Protein AF-A0A7S3PIJ1-F1 (afdb_monomer_lite)

pLDDT: mean 77.54, std 17.09, range [43.38, 97.56]

Secondary structure (DSSP, 8-state):
------------------------HHHHHHHHHHHHHHHHHHHHHHHHHHHHHHHHHHHHHHHHHHHHHHGGGS-HHHHHHHHHHHHHHHHHHHHHHHHHHHHHHHHHHHHHHGGGSSS------------------------PPP---HHHHHHHHHHHHIIIIIHHHHHHHHHHHS-HHHHHHHHHTHHHHHHHHHHHHH-PPPPHHHHHHHHHHHHHHHHHHHHT-

Structure (mmCIF, N/CA/C/O backbone):
data_AF-A0A7S3PIJ1-F1
#
_entry.id   AF-A0A7S3PIJ1-F1
#
loop_
_atom_site.group_PDB
_atom_site.id
_atom_site.type_symbol
_atom_site.label_atom_id
_atom_site.label_alt_id
_atom_site.label_comp_id
_atom_site.label_asym_id
_atom_site.label_entity_id
_atom_site.label_seq_id
_atom_site.pdbx_PDB_ins_code
_atom_site.Cartn_x
_atom_site.Cartn_y
_atom_site.Cartn_z
_atom_site.occupancy
_atom_site.B_iso_or_equiv
_atom_site.auth_seq_id
_atom_site.auth_comp_id
_atom_site.auth_asym_id
_atom_site.auth_atom_id
_atom_site.pdbx_PDB_model_num
ATOM 1 N N . ALA A 1 1 ? -18.295 6.665 -43.247 1.00 43.38 1 ALA A N 1
ATOM 2 C CA . ALA A 1 1 ? -17.003 7.364 -43.079 1.00 43.38 1 ALA A CA 1
ATOM 3 C C . ALA A 1 1 ? -16.073 6.495 -42.226 1.00 43.38 1 ALA A C 1
ATOM 5 O O . ALA A 1 1 ? -15.760 6.828 -41.093 1.00 43.38 1 ALA A O 1
ATOM 6 N N . ASP A 1 2 ? -15.850 5.237 -42.595 1.00 45.00 2 ASP A N 1
ATOM 7 C CA . ASP A 1 2 ? -15.036 4.744 -43.724 1.00 45.00 2 ASP A CA 1
ATOM 8 C C . ASP A 1 2 ? -13.539 4.929 -43.495 1.00 45.00 2 ASP A C 1
ATOM 10 O O . ASP A 1 2 ? -12.970 5.981 -43.779 1.00 45.00 2 ASP A O 1
ATOM 14 N N . LYS A 1 3 ? -12.900 3.849 -43.040 1.00 52.06 3 LYS A N 1
ATOM 15 C CA . LYS A 1 3 ? -11.570 3.466 -43.513 1.00 52.06 3 LYS A CA 1
ATOM 16 C C . LYS A 1 3 ? -11.387 1.961 -43.334 1.00 52.06 3 LYS A C 1
ATOM 18 O O . LYS A 1 3 ? -11.034 1.468 -42.270 1.00 52.06 3 LYS A O 1
ATOM 23 N N . ILE A 1 4 ? -11.721 1.262 -44.411 1.00 46.91 4 ILE A N 1
ATOM 24 C CA . ILE A 1 4 ? -11.416 -0.139 -44.673 1.00 46.91 4 ILE A CA 1
ATOM 25 C C . ILE A 1 4 ? -9.926 -0.183 -45.039 1.00 46.91 4 ILE A C 1
ATOM 27 O O . ILE A 1 4 ? -9.537 0.367 -46.068 1.00 46.91 4 ILE A O 1
ATOM 31 N N . CYS A 1 5 ? -9.092 -0.779 -44.186 1.00 50.06 5 CYS A N 1
ATOM 32 C CA . CYS A 1 5 ? -7.731 -1.163 -44.556 1.00 50.06 5 CYS A CA 1
ATOM 33 C C . CYS A 1 5 ? -7.769 -2.613 -45.042 1.00 50.06 5 CYS A C 1
ATOM 35 O O . CYS A 1 5 ? -8.007 -3.533 -44.264 1.00 50.06 5 CYS A O 1
ATOM 37 N N . ASN A 1 6 ? -7.583 -2.769 -46.351 1.00 49.47 6 ASN A N 1
ATOM 38 C CA . ASN A 1 6 ? -7.262 -4.024 -47.014 1.00 49.47 6 ASN A CA 1
ATOM 39 C C . ASN A 1 6 ? -5.799 -4.364 -46.705 1.00 49.47 6 ASN A C 1
ATOM 41 O O . ASN A 1 6 ? -4.905 -3.724 -47.257 1.00 49.47 6 ASN A O 1
ATOM 45 N N . ASP A 1 7 ? -5.568 -5.374 -45.87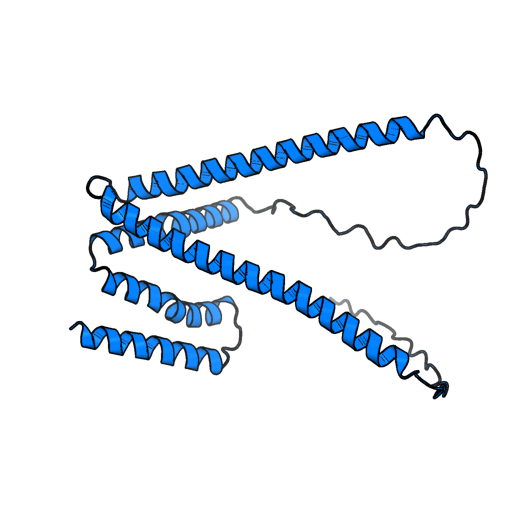1 1.00 48.91 7 ASP A N 1
ATOM 46 C CA . ASP A 1 7 ? -4.269 -6.036 -45.773 1.00 48.91 7 ASP A CA 1
ATOM 47 C C . ASP A 1 7 ? -4.286 -7.258 -46.697 1.00 48.91 7 ASP A C 1
ATOM 49 O O . ASP A 1 7 ? -4.895 -8.289 -46.405 1.00 48.91 7 ASP A O 1
ATOM 53 N N . ASN A 1 8 ? -3.633 -7.110 -47.852 1.00 46.09 8 ASN A N 1
ATOM 54 C CA . ASN A 1 8 ? -3.266 -8.220 -48.722 1.00 46.09 8 ASN A CA 1
ATOM 55 C C . ASN A 1 8 ? -2.205 -9.056 -48.001 1.00 46.09 8 ASN A C 1
ATOM 57 O O . ASN A 1 8 ? -1.043 -8.667 -47.902 1.00 46.09 8 ASN A O 1
ATOM 61 N N . VAL A 1 9 ? -2.627 -10.201 -47.471 1.00 54.34 9 VAL A N 1
ATOM 62 C CA . VAL A 1 9 ? -1.732 -11.237 -46.963 1.00 54.34 9 VAL A CA 1
ATOM 63 C C . VAL A 1 9 ? -1.272 -12.066 -48.158 1.00 54.34 9 VAL A C 1
ATOM 65 O O . VAL A 1 9 ? -1.980 -12.961 -48.620 1.00 54.34 9 VAL A O 1
ATOM 68 N N . ASP A 1 10 ? -0.079 -11.753 -48.659 1.00 47.78 10 ASP A N 1
ATOM 69 C CA . ASP A 1 10 ? 0.633 -12.584 -49.624 1.00 47.78 10 ASP A CA 1
ATOM 70 C C . ASP A 1 10 ? 1.007 -13.919 -48.963 1.00 47.78 10 ASP A C 1
ATOM 72 O O . ASP A 1 10 ? 1.962 -14.035 -48.190 1.00 47.78 10 ASP A O 1
ATOM 76 N N . LEU A 1 11 ? 0.219 -14.951 -49.268 1.00 44.84 11 LEU A N 1
ATOM 77 C CA . LEU A 1 11 ? 0.528 -16.347 -48.979 1.00 44.84 11 LEU A CA 1
ATOM 78 C C . LEU A 1 11 ? 1.712 -16.797 -49.847 1.00 44.84 11 LEU A C 1
ATOM 80 O O . LEU A 1 11 ? 1.547 -17.409 -50.903 1.00 44.84 11 LEU A O 1
ATOM 84 N N . HIS A 1 12 ? 2.932 -16.538 -49.379 1.00 47.56 12 HIS A N 1
ATOM 85 C CA . HIS A 1 12 ? 4.101 -17.264 -49.859 1.00 47.56 12 HIS A CA 1
ATOM 86 C C . HIS A 1 12 ? 4.034 -18.707 -49.340 1.00 47.56 12 HIS A C 1
ATOM 88 O O . HIS A 1 12 ? 4.345 -19.009 -48.189 1.00 47.56 12 HIS A O 1
ATOM 94 N N . SER A 1 13 ? 3.572 -19.596 -50.219 1.00 53.41 13 SER A N 1
ATOM 95 C CA . SER A 1 13 ? 3.588 -21.047 -50.056 1.00 53.41 13 SER A CA 1
ATOM 96 C C . SER A 1 13 ? 5.036 -21.547 -50.019 1.00 53.41 13 SER A C 1
ATOM 98 O O . SER A 1 13 ? 5.678 -21.770 -51.047 1.00 53.41 13 SER A O 1
ATOM 100 N N . SER A 1 14 ? 5.574 -21.678 -48.810 1.00 53.62 14 SER A N 1
ATOM 101 C CA . SER A 1 14 ? 6.854 -22.330 -48.544 1.00 53.62 14 SER A CA 1
ATOM 102 C C . SER A 1 14 ? 6.681 -23.842 -48.682 1.00 53.62 14 SER A C 1
ATOM 104 O O . SER A 1 14 ? 5.966 -24.466 -47.898 1.00 53.62 14 SER A O 1
ATOM 106 N N . LYS A 1 15 ? 7.337 -24.433 -49.687 1.00 49.62 15 LYS A N 1
ATOM 107 C CA . LYS A 1 15 ? 7.484 -25.888 -49.842 1.00 49.62 15 LYS A CA 1
ATOM 108 C C . LYS A 1 15 ? 7.980 -26.522 -48.529 1.00 49.62 15 LYS A C 1
ATOM 110 O O . LYS A 1 15 ? 8.988 -26.051 -48.002 1.00 49.62 15 LYS A O 1
ATOM 115 N N . PRO A 1 16 ? 7.360 -27.610 -48.038 1.00 44.16 16 PRO A N 1
ATOM 116 C CA . PRO A 1 16 ? 7.956 -28.424 -46.991 1.00 44.16 16 PRO A CA 1
ATOM 117 C C . PRO A 1 16 ? 9.140 -29.189 -47.590 1.00 44.16 16 PRO A C 1
ATOM 119 O O . PRO A 1 16 ? 8.977 -30.157 -48.333 1.00 44.16 16 PRO A O 1
ATOM 122 N N . THR A 1 17 ? 10.350 -28.712 -47.315 1.00 47.12 17 THR A N 1
ATOM 123 C CA . THR A 1 17 ? 11.572 -29.476 -47.554 1.00 47.12 17 THR A CA 1
ATOM 124 C C . THR A 1 17 ? 11.653 -30.542 -46.468 1.00 47.12 17 THR A C 1
ATOM 126 O O . THR A 1 17 ? 11.801 -30.221 -45.291 1.00 47.12 17 THR A O 1
ATOM 129 N N . ASN A 1 18 ? 11.524 -31.805 -46.872 1.00 51.75 18 ASN A N 1
ATOM 130 C CA . ASN A 1 18 ? 11.776 -32.976 -46.038 1.00 51.75 18 ASN A CA 1
ATOM 131 C C . ASN A 1 18 ? 13.251 -32.976 -45.596 1.00 51.75 18 ASN A C 1
ATOM 133 O O . ASN A 1 18 ? 14.110 -33.514 -46.288 1.00 51.75 18 ASN A O 1
ATOM 137 N N . GLN A 1 19 ? 13.542 -32.343 -44.462 1.00 47.34 19 GLN A N 1
ATOM 138 C CA . GLN A 1 19 ? 14.753 -32.572 -43.674 1.00 47.34 19 GLN A CA 1
ATOM 139 C C . GLN A 1 19 ? 14.346 -33.258 -42.374 1.00 47.34 19 GLN A C 1
ATOM 141 O O . GLN A 1 19 ? 14.340 -32.687 -41.288 1.00 47.34 19 GLN A O 1
ATOM 146 N N . GLU A 1 20 ? 13.962 -34.517 -42.531 1.00 54.50 20 GLU A N 1
ATOM 147 C CA . GLU A 1 20 ? 13.909 -35.500 -41.463 1.00 54.50 20 GLU A CA 1
ATOM 148 C C . GLU A 1 20 ? 15.323 -36.083 -41.332 1.00 54.50 20 GLU A C 1
ATOM 150 O O . GLU A 1 20 ? 15.634 -37.146 -41.859 1.00 54.50 20 GLU A O 1
ATOM 155 N N . GLU A 1 21 ? 16.233 -35.328 -40.711 1.00 51.12 21 GLU A N 1
ATOM 156 C CA . GLU A 1 21 ? 17.601 -35.789 -40.473 1.00 51.12 21 GLU A CA 1
ATOM 157 C C . GLU A 1 21 ? 18.048 -35.433 -39.050 1.00 51.12 21 GLU A C 1
ATOM 159 O O . GLU A 1 21 ? 18.443 -34.313 -38.743 1.00 51.12 21 GLU A O 1
ATOM 164 N N . ARG A 1 22 ? 17.937 -36.444 -38.179 1.00 52.34 22 ARG A N 1
ATOM 165 C CA . ARG A 1 22 ? 18.706 -36.644 -36.941 1.00 52.34 22 ARG A CA 1
ATOM 166 C C . ARG A 1 22 ? 18.856 -35.412 -36.045 1.00 52.34 22 ARG A C 1
ATOM 168 O O . ARG A 1 22 ? 19.951 -34.881 -35.863 1.00 52.34 22 ARG A O 1
ATOM 175 N N . LEU A 1 23 ? 17.763 -35.061 -35.368 1.00 51.34 23 LEU A N 1
ATOM 176 C CA . LEU A 1 23 ? 17.842 -34.301 -34.125 1.00 51.34 23 LEU A CA 1
ATOM 177 C C . LEU A 1 23 ? 18.558 -35.176 -33.079 1.00 51.34 23 LEU A C 1
ATOM 179 O O . LEU A 1 23 ? 17.999 -36.130 -32.547 1.00 51.34 23 LEU A O 1
ATOM 183 N N . SER A 1 24 ? 19.842 -34.893 -32.894 1.00 55.00 24 SER A N 1
ATOM 184 C CA . SER A 1 24 ? 20.759 -35.527 -31.950 1.00 55.00 24 SER A CA 1
ATOM 185 C C . SER A 1 24 ? 20.180 -35.522 -30.530 1.00 55.00 24 SER A C 1
ATOM 187 O O . SER A 1 24 ? 19.846 -34.459 -30.008 1.00 55.00 24 SER A O 1
ATOM 189 N N . ASP A 1 25 ? 20.133 -36.684 -29.867 1.00 55.31 25 ASP A N 1
ATOM 190 C CA . ASP A 1 25 ? 19.739 -36.853 -28.450 1.00 55.31 25 ASP A CA 1
ATOM 191 C C . ASP A 1 25 ? 20.504 -35.924 -27.478 1.00 55.31 25 ASP A C 1
ATOM 193 O O . ASP A 1 25 ? 20.089 -35.686 -26.340 1.00 55.31 25 ASP A O 1
ATOM 197 N N . THR A 1 26 ? 21.605 -35.329 -27.938 1.00 54.97 26 THR A N 1
ATOM 198 C CA . THR A 1 26 ? 22.397 -34.346 -27.193 1.00 54.97 26 THR A CA 1
ATOM 199 C C . THR A 1 26 ? 21.669 -32.999 -27.019 1.00 54.97 26 THR A C 1
ATOM 201 O O . THR A 1 26 ? 21.892 -32.322 -26.015 1.00 54.97 26 THR A O 1
ATOM 204 N N . ASP A 1 27 ? 20.736 -32.624 -27.903 1.00 53.56 27 ASP A N 1
ATOM 205 C CA . ASP A 1 27 ? 19.985 -31.358 -27.793 1.00 53.56 27 ASP A CA 1
ATOM 206 C C . ASP A 1 27 ? 18.815 -31.429 -26.796 1.00 53.56 27 ASP A C 1
ATOM 208 O O . ASP A 1 27 ? 18.475 -30.434 -26.148 1.00 53.56 27 ASP A O 1
ATOM 212 N N . ILE A 1 28 ? 18.245 -32.617 -26.575 1.00 56.09 28 ILE A N 1
ATOM 213 C CA . ILE A 1 28 ? 17.121 -32.819 -25.643 1.00 56.09 28 ILE A CA 1
ATOM 214 C C . ILE A 1 28 ? 17.576 -32.645 -24.179 1.00 56.09 28 ILE A C 1
ATOM 216 O O . ILE A 1 28 ? 16.835 -32.114 -23.338 1.00 56.09 28 ILE A O 1
ATOM 220 N N . SER A 1 29 ? 18.826 -33.008 -23.868 1.00 56.84 29 SER A N 1
ATOM 221 C CA . SER A 1 29 ? 19.406 -32.812 -22.531 1.00 56.84 29 SER A CA 1
ATOM 222 C C . SER A 1 29 ? 19.712 -31.335 -22.230 1.00 56.84 29 SER A C 1
ATOM 224 O O . SER A 1 29 ? 19.410 -30.857 -21.132 1.00 56.84 29 SER A O 1
ATOM 226 N N . ASN A 1 30 ? 20.185 -30.568 -23.218 1.00 52.38 30 ASN A N 1
ATOM 227 C CA . ASN A 1 30 ? 20.446 -29.131 -23.079 1.00 52.38 30 ASN A CA 1
ATOM 228 C C . ASN A 1 30 ? 19.156 -28.300 -22.933 1.00 52.38 30 ASN A C 1
ATOM 230 O O . ASN A 1 30 ? 19.109 -27.371 -22.122 1.00 52.38 30 ASN A O 1
ATOM 234 N N . ILE A 1 31 ? 18.074 -28.662 -23.633 1.00 56.66 31 ILE A N 1
ATOM 235 C CA . ILE A 1 31 ? 16.763 -27.993 -23.503 1.00 56.66 31 ILE A CA 1
ATOM 236 C C . ILE A 1 31 ? 16.163 -28.200 -22.101 1.00 56.66 31 ILE A C 1
ATOM 238 O O . ILE A 1 31 ? 15.625 -27.264 -21.494 1.00 56.66 31 ILE A O 1
ATOM 242 N N . SER A 1 32 ? 16.301 -29.406 -21.549 1.00 56.62 32 SER A N 1
ATOM 243 C CA . SER A 1 32 ? 15.835 -29.728 -20.194 1.00 56.62 32 SER A CA 1
ATOM 244 C C . SER A 1 32 ? 16.628 -28.967 -19.123 1.00 56.62 32 SER A C 1
ATOM 246 O O . SER A 1 32 ? 16.048 -28.434 -18.171 1.00 56.62 32 SER A O 1
ATOM 248 N N . PHE A 1 33 ? 17.943 -28.819 -19.311 1.00 55.84 33 PHE A N 1
ATOM 249 C CA . PHE A 1 33 ? 18.813 -28.081 -18.393 1.00 55.84 33 PHE A CA 1
ATOM 250 C C . PHE A 1 33 ? 18.526 -26.569 -18.408 1.00 55.84 33 PHE A C 1
ATOM 252 O O . PHE A 1 33 ? 18.377 -25.951 -17.352 1.00 55.84 33 PHE A O 1
ATOM 259 N N . ILE A 1 34 ? 18.335 -25.966 -19.586 1.00 57.69 34 ILE A N 1
ATOM 260 C CA . ILE A 1 34 ? 18.011 -24.533 -19.721 1.00 57.69 34 ILE A CA 1
ATOM 261 C C . ILE A 1 34 ? 16.648 -24.207 -19.088 1.00 57.69 34 ILE A C 1
ATOM 263 O O . ILE A 1 34 ? 16.482 -23.166 -18.440 1.00 57.69 34 ILE A O 1
ATOM 267 N N . THR A 1 35 ? 15.679 -25.115 -19.204 1.00 56.41 35 THR A N 1
ATOM 268 C CA . THR A 1 35 ? 14.352 -24.948 -18.594 1.00 56.41 35 THR A CA 1
ATOM 269 C C . THR A 1 35 ? 14.437 -25.041 -17.065 1.00 56.41 35 THR A C 1
ATOM 271 O O . THR A 1 35 ? 13.817 -24.240 -16.361 1.00 56.41 35 THR A O 1
ATOM 274 N N . PHE A 1 36 ? 15.277 -25.930 -16.527 1.00 55.97 36 PHE A N 1
ATOM 275 C CA . PHE A 1 36 ? 15.493 -26.069 -15.083 1.00 55.97 36 PHE A CA 1
ATOM 276 C C . PHE A 1 36 ? 16.161 -24.834 -14.439 1.00 55.97 36 PHE A C 1
ATOM 278 O O . PHE A 1 36 ? 15.742 -24.390 -13.364 1.00 55.97 36 PHE A O 1
ATOM 285 N N . TYR A 1 37 ? 17.140 -24.208 -15.106 1.00 52.69 37 TYR A N 1
ATOM 286 C CA . TYR A 1 37 ? 17.781 -22.978 -14.603 1.00 52.69 37 TYR A CA 1
ATOM 287 C C . TYR A 1 37 ? 16.841 -21.769 -14.617 1.00 52.69 37 TYR A C 1
ATOM 289 O O . TYR A 1 37 ? 16.845 -20.968 -13.673 1.00 52.69 37 TYR A O 1
ATOM 297 N N . ARG A 1 38 ? 15.968 -21.661 -15.627 1.00 52.09 38 ARG A N 1
ATOM 298 C CA . ARG A 1 38 ? 14.906 -20.644 -15.635 1.00 52.09 38 ARG A CA 1
ATOM 299 C C . ARG A 1 38 ? 13.911 -20.855 -14.494 1.00 52.09 38 ARG A C 1
ATOM 301 O O . ARG A 1 38 ? 13.568 -19.886 -13.816 1.00 52.09 38 ARG A O 1
ATOM 308 N N . TYR A 1 39 ? 13.515 -22.093 -14.199 1.00 49.56 39 TYR A N 1
ATOM 309 C CA . TYR A 1 39 ? 12.636 -22.382 -13.060 1.00 49.56 39 TYR A CA 1
ATOM 310 C C . TYR A 1 39 ? 13.285 -22.048 -11.712 1.00 49.56 39 TYR A C 1
ATOM 312 O O . TYR A 1 39 ? 12.648 -21.391 -10.890 1.00 49.56 39 TYR A O 1
ATOM 320 N N . ARG A 1 40 ? 14.561 -22.389 -11.485 1.00 53.22 40 ARG A N 1
ATOM 321 C CA . ARG A 1 40 ? 15.249 -22.048 -10.222 1.00 53.22 40 ARG A CA 1
ATOM 322 C C . ARG A 1 40 ? 15.427 -20.544 -10.003 1.00 53.22 40 ARG A C 1
ATOM 324 O O . ARG A 1 40 ? 15.253 -20.076 -8.878 1.00 53.22 40 ARG A O 1
ATOM 331 N N . CYS A 1 41 ? 15.688 -19.770 -11.057 1.00 53.97 41 CYS A N 1
ATOM 332 C CA . CYS A 1 41 ? 15.757 -18.307 -10.950 1.00 53.97 41 CYS A CA 1
ATOM 333 C C . CYS A 1 41 ? 14.378 -17.682 -10.649 1.00 53.97 41 CYS A C 1
ATOM 335 O O . CYS A 1 41 ? 14.282 -16.662 -9.966 1.00 53.97 41 CYS A O 1
ATOM 337 N N . THR A 1 42 ? 13.296 -18.325 -11.097 1.00 57.88 42 THR A N 1
ATOM 338 C CA . THR A 1 42 ? 11.921 -17.869 -10.843 1.00 57.88 42 THR A CA 1
ATOM 339 C C . THR A 1 42 ? 11.436 -18.263 -9.443 1.00 57.88 42 THR A C 1
ATOM 341 O O . THR A 1 42 ? 10.824 -17.444 -8.761 1.00 57.88 42 THR A O 1
ATOM 344 N N . ILE A 1 43 ? 11.779 -19.465 -8.960 1.00 65.31 43 ILE A N 1
ATOM 345 C CA . ILE A 1 43 ? 11.467 -19.935 -7.596 1.00 65.31 43 ILE A CA 1
ATOM 346 C C . ILE A 1 43 ? 12.092 -19.017 -6.540 1.00 65.31 43 ILE A C 1
ATOM 348 O O . ILE A 1 43 ? 11.429 -18.691 -5.559 1.00 65.31 43 ILE A O 1
ATOM 352 N N . SER A 1 44 ? 13.319 -18.531 -6.765 1.00 71.62 44 SER A N 1
ATOM 353 C CA . SER A 1 44 ? 13.951 -17.548 -5.872 1.00 71.62 44 SER A CA 1
ATOM 354 C C . SER A 1 44 ? 13.134 -16.252 -5.775 1.00 71.62 44 SER A C 1
ATOM 356 O O . SER A 1 44 ? 12.868 -15.768 -4.678 1.00 71.62 44 SER A O 1
ATOM 358 N N . LYS A 1 45 ? 12.620 -15.736 -6.900 1.00 83.31 45 LYS A N 1
ATOM 359 C CA . LYS A 1 45 ? 11.766 -14.534 -6.907 1.00 83.31 45 LYS A CA 1
ATOM 360 C C . LYS A 1 45 ? 10.436 -14.756 -6.186 1.00 83.31 45 LYS A C 1
ATOM 362 O O . LYS A 1 45 ? 9.991 -13.870 -5.460 1.00 83.31 45 LYS A O 1
ATOM 367 N N . PHE A 1 46 ? 9.827 -15.935 -6.341 1.00 85.94 46 PHE A N 1
ATOM 368 C CA . PHE A 1 46 ? 8.614 -16.293 -5.601 1.00 85.94 46 PHE A CA 1
ATOM 369 C C . PHE A 1 46 ? 8.873 -16.393 -4.096 1.00 85.94 46 PHE A C 1
ATOM 371 O O . PHE A 1 46 ? 8.130 -15.798 -3.319 1.00 85.94 46 PHE A O 1
ATOM 378 N N . ALA A 1 47 ? 9.935 -17.087 -3.678 1.00 88.69 47 ALA A N 1
ATOM 379 C CA . ALA A 1 47 ? 10.299 -17.225 -2.268 1.00 88.69 47 ALA A CA 1
ATOM 380 C C . ALA A 1 47 ? 10.573 -15.863 -1.616 1.00 88.69 47 ALA A C 1
ATOM 382 O O . ALA A 1 47 ? 10.056 -15.575 -0.539 1.00 88.69 47 ALA A O 1
ATOM 383 N N . VAL A 1 48 ? 11.310 -14.991 -2.308 1.00 88.06 48 VAL A N 1
ATOM 384 C CA . VAL A 1 48 ? 11.551 -13.610 -1.874 1.00 88.06 48 VAL A CA 1
ATOM 385 C C . VAL A 1 48 ? 10.232 -12.840 -1.730 1.00 88.06 48 VAL A C 1
ATOM 387 O O . VAL A 1 48 ? 10.033 -12.155 -0.730 1.00 88.06 48 VAL A O 1
ATOM 390 N N . GLY A 1 49 ? 9.291 -13.006 -2.665 1.00 88.75 49 GLY A N 1
ATOM 391 C CA . GLY A 1 49 ? 7.948 -12.427 -2.566 1.00 88.75 49 GLY A CA 1
ATOM 392 C C . GLY A 1 49 ? 7.178 -12.885 -1.322 1.00 88.75 49 GLY A C 1
ATOM 393 O O . GLY A 1 49 ? 6.603 -12.054 -0.622 1.00 88.75 49 GLY A O 1
ATOM 394 N N . TYR A 1 50 ? 7.218 -14.181 -0.998 1.00 91.31 50 TYR A N 1
ATOM 395 C CA . TYR A 1 50 ? 6.597 -14.711 0.222 1.00 91.31 50 TYR A CA 1
ATOM 396 C C . TYR A 1 50 ? 7.253 -14.170 1.494 1.00 91.31 50 TYR A C 1
ATOM 398 O O . TYR A 1 50 ? 6.545 -13.806 2.430 1.00 91.31 50 TYR A O 1
ATOM 406 N N . ILE A 1 51 ? 8.583 -14.058 1.522 1.00 93.38 51 ILE A N 1
ATOM 407 C CA . ILE A 1 51 ? 9.305 -13.465 2.655 1.00 93.38 51 ILE A CA 1
ATOM 408 C C . ILE A 1 51 ? 8.865 -12.010 2.858 1.00 93.38 51 ILE A C 1
ATOM 410 O O . ILE A 1 51 ? 8.518 -11.631 3.975 1.00 93.38 51 ILE A O 1
ATOM 414 N N . TYR A 1 52 ? 8.799 -11.209 1.790 1.00 89.94 52 TYR A N 1
ATOM 415 C CA . TYR A 1 52 ? 8.300 -9.834 1.880 1.00 89.94 52 TYR A CA 1
ATOM 416 C C . TYR A 1 52 ? 6.844 -9.764 2.347 1.00 89.94 52 TYR A C 1
ATOM 418 O O . TYR A 1 52 ? 6.511 -8.890 3.145 1.00 89.94 52 TYR A O 1
ATOM 426 N N . ALA A 1 53 ? 5.987 -10.686 1.904 1.00 86.12 53 ALA A N 1
ATOM 427 C CA . ALA A 1 53 ? 4.600 -10.748 2.354 1.00 86.12 53 ALA A CA 1
ATOM 428 C C . ALA A 1 53 ? 4.500 -11.039 3.861 1.00 86.12 53 ALA A C 1
ATOM 430 O O . ALA A 1 53 ? 3.771 -10.343 4.567 1.00 86.12 53 ALA A O 1
ATOM 431 N N . VAL A 1 54 ? 5.271 -12.006 4.372 1.00 91.00 54 VAL A N 1
ATOM 432 C CA . VAL A 1 54 ? 5.322 -12.326 5.810 1.00 91.00 54 VAL A CA 1
ATOM 433 C C . VAL A 1 54 ? 5.829 -11.130 6.612 1.00 91.00 54 VAL A C 1
ATOM 435 O O . VAL A 1 54 ? 5.198 -10.741 7.592 1.00 91.00 54 VAL A O 1
ATOM 438 N N . ILE A 1 55 ? 6.924 -10.505 6.175 1.00 92.75 55 ILE A N 1
ATOM 439 C CA . ILE A 1 55 ? 7.483 -9.314 6.829 1.00 92.75 55 ILE A CA 1
ATOM 440 C C . ILE A 1 55 ? 6.456 -8.173 6.860 1.00 92.75 55 ILE A C 1
ATOM 442 O O . ILE A 1 55 ? 6.296 -7.524 7.891 1.00 92.75 55 ILE A O 1
ATOM 446 N N . ASN A 1 56 ? 5.723 -7.951 5.767 1.00 88.19 56 ASN A N 1
ATOM 447 C CA . ASN A 1 56 ? 4.680 -6.930 5.700 1.00 88.19 56 ASN A CA 1
ATOM 448 C C . ASN A 1 56 ? 3.553 -7.188 6.716 1.00 88.19 56 ASN A C 1
ATOM 450 O O . ASN A 1 56 ? 3.152 -6.272 7.428 1.00 88.19 56 ASN A O 1
ATOM 454 N N . VAL A 1 57 ? 3.083 -8.436 6.831 1.00 85.62 57 VAL A N 1
ATOM 455 C CA . VAL A 1 57 ? 2.048 -8.818 7.812 1.00 85.62 57 VAL A CA 1
ATOM 456 C C . VAL A 1 57 ? 2.552 -8.673 9.252 1.00 85.62 57 VAL A C 1
ATOM 458 O O . VAL A 1 57 ? 1.811 -8.203 10.119 1.00 85.62 57 VAL A O 1
ATOM 461 N N . LEU A 1 58 ? 3.811 -9.038 9.517 1.00 88.75 58 LEU A N 1
ATOM 462 C CA . LEU A 1 58 ? 4.426 -8.870 10.835 1.00 88.75 58 LEU A CA 1
ATOM 463 C C . LEU A 1 58 ? 4.514 -7.394 11.227 1.00 88.75 58 LEU A C 1
ATOM 465 O O . LEU A 1 58 ? 4.138 -7.045 12.344 1.00 88.75 58 LEU A O 1
ATOM 469 N N . PHE A 1 59 ? 4.957 -6.523 10.319 1.00 88.38 59 PHE A N 1
ATOM 470 C CA . PHE A 1 59 ? 5.019 -5.088 10.591 1.00 88.38 59 PHE A CA 1
ATOM 471 C C . PHE A 1 59 ? 3.638 -4.459 10.780 1.00 88.38 59 PHE A C 1
ATOM 473 O O . PHE A 1 59 ? 3.495 -3.606 11.655 1.00 88.38 59 PHE A O 1
ATOM 480 N N . ASP A 1 60 ? 2.624 -4.890 10.029 1.00 82.88 60 ASP A N 1
ATOM 481 C CA . ASP A 1 60 ? 1.251 -4.400 10.203 1.00 82.88 60 ASP A CA 1
ATOM 482 C C . ASP A 1 60 ? 0.683 -4.809 11.575 1.00 82.88 60 ASP A C 1
ATOM 484 O O . ASP A 1 60 ? 0.177 -3.976 12.332 1.00 82.88 60 ASP A O 1
ATOM 488 N N . SER A 1 61 ? 0.896 -6.071 11.965 1.00 82.56 61 SER A N 1
ATOM 489 C CA . SER A 1 61 ? 0.503 -6.593 13.282 1.00 82.56 61 SER A CA 1
ATOM 490 C C . SER A 1 61 ? 1.243 -5.886 14.423 1.00 82.56 61 SER A C 1
ATOM 492 O O . SER A 1 61 ? 0.641 -5.495 15.425 1.00 82.56 61 SER A O 1
ATOM 494 N N . TYR A 1 62 ? 2.551 -5.674 14.268 1.00 90.38 62 TYR A N 1
ATOM 495 C CA . TYR A 1 62 ? 3.380 -4.976 15.248 1.00 90.38 62 TYR A CA 1
ATOM 496 C C . TYR A 1 62 ? 2.987 -3.500 15.383 1.00 90.38 62 TYR A C 1
ATOM 498 O O . TYR A 1 62 ? 2.892 -2.981 16.497 1.00 90.38 62 TYR A O 1
ATOM 506 N N . GLY A 1 63 ? 2.674 -2.834 14.269 1.00 85.88 63 GLY A N 1
ATOM 507 C CA . GLY A 1 63 ? 2.146 -1.472 14.263 1.00 85.88 63 GLY A CA 1
ATOM 508 C C . GLY A 1 63 ? 0.840 -1.357 15.052 1.00 85.88 63 GLY A C 1
ATOM 509 O O . GLY A 1 63 ? 0.704 -0.456 15.882 1.00 85.88 63 GLY A O 1
ATOM 510 N N . ALA A 1 64 ? -0.087 -2.302 14.870 1.00 81.75 64 ALA A N 1
ATOM 511 C CA . ALA A 1 64 ? -1.333 -2.349 15.638 1.00 81.75 64 ALA A CA 1
ATOM 512 C C . ALA A 1 64 ? -1.086 -2.541 17.147 1.00 81.75 64 ALA A C 1
ATOM 514 O O . ALA A 1 64 ? -1.725 -1.875 17.969 1.00 81.75 64 ALA A O 1
ATOM 515 N N . LEU A 1 65 ? -0.129 -3.395 17.528 1.00 86.19 65 LEU A N 1
ATOM 516 C CA . LEU A 1 65 ? 0.254 -3.598 18.931 1.00 86.19 65 LEU A CA 1
ATOM 517 C C . LEU A 1 65 ? 0.848 -2.334 19.562 1.00 86.19 65 LEU A C 1
ATOM 519 O O . LEU A 1 65 ? 0.437 -1.965 20.665 1.00 86.19 65 LEU A O 1
ATOM 523 N N . ILE A 1 66 ? 1.752 -1.639 18.864 1.00 89.19 66 ILE A N 1
ATOM 524 C CA . ILE A 1 66 ? 2.324 -0.367 19.334 1.00 89.19 66 ILE A CA 1
ATOM 525 C C . ILE A 1 66 ? 1.217 0.660 19.563 1.00 89.19 66 ILE A C 1
ATOM 527 O O . ILE A 1 66 ? 1.166 1.285 20.623 1.00 89.19 66 ILE A O 1
ATOM 531 N N . VAL A 1 67 ? 0.305 0.818 18.600 1.00 85.94 67 VAL A N 1
ATOM 532 C CA . VAL A 1 67 ? -0.814 1.763 18.724 1.00 85.94 67 VAL A CA 1
ATOM 533 C C . VAL A 1 67 ? -1.697 1.405 19.918 1.00 85.94 67 VAL A C 1
ATOM 535 O O . VAL A 1 67 ? -2.115 2.293 20.655 1.00 85.94 67 VAL A O 1
ATOM 538 N N . LYS A 1 68 ? -1.936 0.118 20.175 1.00 83.62 68 LYS A N 1
ATOM 539 C CA . LYS A 1 68 ? -2.735 -0.317 21.326 1.00 83.62 68 LYS A CA 1
ATOM 540 C C . LYS A 1 68 ? -2.049 -0.040 22.668 1.00 83.62 68 LYS A C 1
ATOM 542 O O . LYS A 1 68 ? -2.720 0.351 23.622 1.00 83.62 68 LYS A O 1
ATOM 547 N N . GLN A 1 69 ? -0.736 -0.249 22.760 1.00 90.94 69 GLN A N 1
ATOM 548 C CA . GLN A 1 69 ? 0.015 -0.059 24.006 1.00 90.94 69 GLN A CA 1
ATOM 549 C C . GLN A 1 69 ? 0.264 1.420 24.317 1.00 90.94 69 GLN A C 1
ATOM 551 O O . GLN A 1 69 ? 0.014 1.863 25.437 1.00 90.94 69 GLN A O 1
ATOM 556 N N . PHE A 1 70 ? 0.707 2.192 23.325 1.00 90.81 70 PHE A N 1
ATOM 557 C CA . PHE A 1 70 ? 1.139 3.581 23.504 1.00 90.81 70 PHE A CA 1
ATOM 558 C C . PHE A 1 70 ? 0.072 4.613 23.112 1.00 90.81 70 PHE A C 1
ATOM 560 O O . PHE A 1 70 ? 0.205 5.792 23.429 1.00 90.81 70 PHE A O 1
ATOM 567 N N . GLY A 1 71 ? -1.016 4.197 22.463 1.00 86.25 71 GLY A N 1
ATOM 568 C CA . GLY A 1 71 ? -2.073 5.096 21.994 1.00 86.25 71 GLY A CA 1
ATOM 569 C C . GLY A 1 71 ? -3.038 5.596 23.071 1.00 86.25 71 GLY A C 1
ATOM 570 O O . GLY A 1 71 ? -3.895 6.413 22.750 1.00 86.25 71 GLY A O 1
ATOM 571 N N . LYS A 1 72 ? -2.915 5.171 24.340 1.00 85.69 72 LYS A N 1
ATOM 572 C CA . LYS A 1 72 ? -3.883 5.478 25.421 1.00 85.69 72 LYS A CA 1
ATOM 573 C C . LYS A 1 72 ? -4.051 6.968 25.782 1.00 85.69 72 LYS A C 1
ATOM 575 O O . LYS A 1 72 ? -4.922 7.286 26.582 1.00 85.69 72 LYS A O 1
ATOM 580 N N . GLY A 1 73 ? -3.281 7.879 25.190 1.00 89.12 73 GLY A N 1
ATOM 581 C CA . GLY A 1 73 ? -3.443 9.331 25.354 1.00 89.12 73 GLY A CA 1
ATOM 582 C C . GLY A 1 73 ? -3.494 10.118 24.044 1.00 89.12 73 GLY A C 1
ATOM 583 O O . GLY A 1 73 ? -3.600 11.340 24.076 1.00 89.12 73 GLY A O 1
ATOM 584 N N . PHE A 1 74 ? -3.413 9.443 22.896 1.00 90.75 74 PHE A N 1
ATOM 585 C CA . PHE A 1 74 ? -3.382 10.099 21.594 1.00 90.75 74 PHE A CA 1
ATOM 586 C C . PHE A 1 74 ? -4.727 9.970 20.894 1.00 90.75 74 PHE A C 1
ATOM 588 O O . PHE A 1 74 ? -5.366 8.918 20.896 1.00 90.75 74 PHE A O 1
ATOM 595 N N . THR A 1 75 ? -5.144 11.045 20.235 1.00 89.19 75 THR A N 1
ATOM 596 C CA . THR A 1 75 ? -6.299 10.977 19.336 1.00 89.19 75 THR A CA 1
ATOM 597 C C . THR A 1 75 ? -5.942 10.150 18.099 1.00 89.19 75 THR A C 1
ATOM 599 O O . THR A 1 75 ? -4.800 10.165 17.630 1.00 89.19 75 THR A O 1
ATOM 602 N N . SER A 1 76 ? -6.922 9.463 17.505 1.00 84.38 76 SER A N 1
ATOM 603 C CA . SER A 1 76 ? -6.715 8.697 16.263 1.00 84.38 76 SER A CA 1
ATOM 604 C C . SER A 1 76 ? -6.136 9.562 15.133 1.00 84.38 76 SER A C 1
ATOM 606 O O . SER A 1 76 ? -5.341 9.083 14.327 1.00 84.38 76 SER A O 1
ATOM 608 N N . PHE A 1 77 ? -6.470 10.859 15.117 1.00 86.62 77 PHE A N 1
ATOM 609 C CA . PHE A 1 77 ? -5.924 11.839 14.178 1.00 86.62 77 PHE A CA 1
ATOM 610 C C . PHE A 1 77 ? -4.413 12.038 14.348 1.00 86.62 77 PHE A C 1
ATOM 612 O O . PHE A 1 77 ? -3.696 12.050 13.350 1.00 86.62 77 PHE A O 1
ATOM 619 N N . GLN A 1 78 ? -3.916 12.148 15.585 1.00 90.69 78 GLN A N 1
ATOM 620 C CA . GLN A 1 78 ? -2.482 12.296 15.870 1.00 90.69 78 GLN A CA 1
ATOM 621 C C . GLN A 1 78 ? -1.700 11.041 15.483 1.00 90.69 78 GLN A C 1
ATOM 623 O O . GLN A 1 78 ? -0.652 11.141 14.850 1.00 90.69 78 GLN A O 1
ATOM 628 N N . ILE A 1 79 ? -2.235 9.860 15.801 1.00 88.31 79 ILE A N 1
ATOM 629 C CA . ILE A 1 79 ? -1.615 8.580 15.429 1.00 88.31 79 ILE A CA 1
ATOM 630 C C . ILE A 1 79 ? -1.487 8.483 13.903 1.00 88.31 79 ILE A C 1
ATOM 632 O O . ILE A 1 79 ? -0.415 8.180 13.375 1.00 88.31 79 ILE A O 1
ATOM 636 N N . ASN A 1 80 ? -2.560 8.812 13.182 1.00 87.31 80 ASN A N 1
ATOM 637 C CA . ASN A 1 80 ? -2.542 8.834 11.724 1.00 87.31 80 ASN A CA 1
ATOM 638 C C . ASN A 1 80 ? -1.572 9.877 11.170 1.00 87.31 80 ASN A C 1
ATOM 640 O O . ASN A 1 80 ? -0.835 9.578 10.233 1.00 87.31 80 ASN A O 1
ATOM 644 N N . LEU A 1 81 ? -1.534 11.078 11.751 1.00 89.06 81 LEU A N 1
ATOM 645 C CA . LEU A 1 81 ? -0.599 12.131 11.356 1.00 89.06 81 LEU A CA 1
ATOM 646 C C . LEU A 1 81 ? 0.852 11.644 11.457 1.00 89.06 81 LEU A C 1
ATOM 648 O O . LEU A 1 81 ? 1.620 11.835 10.520 1.00 89.06 81 LEU A O 1
ATOM 652 N N . VAL A 1 82 ? 1.219 10.968 12.548 1.00 90.50 82 VAL A N 1
ATOM 653 C CA . VAL A 1 82 ? 2.572 10.422 12.740 1.00 90.50 82 VAL A CA 1
ATOM 654 C C . VAL A 1 82 ? 2.878 9.319 11.721 1.00 90.50 82 VAL A C 1
ATOM 656 O O . VAL A 1 82 ? 3.955 9.311 11.119 1.00 90.50 82 VAL A O 1
ATOM 659 N N . ARG A 1 83 ? 1.930 8.412 11.463 1.00 87.12 83 ARG A N 1
ATOM 660 C CA . ARG A 1 83 ? 2.101 7.320 10.489 1.00 87.12 83 ARG A CA 1
ATOM 661 C C . ARG A 1 83 ? 2.285 7.843 9.061 1.00 87.12 83 ARG A C 1
ATOM 663 O O . ARG A 1 83 ? 3.214 7.429 8.366 1.00 87.12 83 ARG A O 1
ATOM 670 N N . PHE A 1 84 ? 1.436 8.770 8.618 1.00 88.44 84 PHE A N 1
ATOM 671 C CA . PHE A 1 84 ? 1.542 9.342 7.272 1.00 88.44 84 PHE A CA 1
ATOM 672 C C . PHE A 1 84 ? 2.695 10.330 7.147 1.00 88.44 84 PHE A C 1
ATOM 674 O O . PHE A 1 84 ? 3.387 10.317 6.133 1.00 88.44 84 PHE A O 1
ATOM 681 N N . GLY A 1 85 ? 2.947 11.137 8.176 1.00 91.38 85 GLY A N 1
ATOM 682 C CA . GLY A 1 85 ? 4.061 12.080 8.210 1.00 91.38 85 GLY A CA 1
ATOM 683 C C . GLY A 1 85 ? 5.409 11.372 8.109 1.00 91.38 85 GLY A C 1
ATOM 684 O O . GLY A 1 85 ? 6.234 11.741 7.277 1.00 91.38 85 GLY A O 1
ATOM 685 N N . SER A 1 86 ? 5.612 10.298 8.877 1.00 91.75 86 SER A N 1
ATOM 686 C CA . SER A 1 86 ? 6.844 9.500 8.794 1.00 91.75 86 SER A CA 1
ATOM 687 C C . SER A 1 86 ? 6.997 8.807 7.437 1.00 91.75 86 SER A C 1
ATOM 689 O O . SER A 1 86 ? 8.078 8.851 6.851 1.00 91.75 86 SER A O 1
ATOM 691 N N . SER A 1 87 ? 5.912 8.254 6.882 1.00 88.81 87 SER A N 1
ATOM 692 C CA . SER A 1 87 ? 5.915 7.664 5.534 1.00 88.81 87 SER A CA 1
ATOM 693 C C . SER A 1 87 ? 6.269 8.694 4.456 1.00 88.81 87 SER A C 1
ATOM 695 O O . SER A 1 87 ? 7.066 8.405 3.568 1.00 88.81 87 SER A O 1
ATOM 697 N N . PHE A 1 88 ? 5.723 9.910 4.545 1.00 91.75 88 PHE A N 1
ATOM 698 C CA . PHE A 1 88 ? 6.032 11.005 3.627 1.00 91.75 88 PHE A CA 1
ATOM 699 C C . PHE A 1 88 ? 7.511 11.396 3.689 1.00 91.75 88 PHE A C 1
ATOM 701 O O . PHE A 1 88 ? 8.155 11.494 2.648 1.00 91.75 88 PHE A O 1
ATOM 708 N N . ILE A 1 89 ? 8.064 11.556 4.895 1.00 96.38 89 ILE A N 1
ATOM 709 C CA . ILE A 1 89 ? 9.484 11.878 5.087 1.00 96.38 89 ILE A CA 1
ATOM 710 C C . ILE A 1 89 ? 10.368 10.762 4.516 1.00 96.38 89 ILE A C 1
ATOM 712 O O . ILE A 1 89 ? 11.303 11.050 3.775 1.00 96.38 89 ILE A O 1
ATOM 716 N N . LEU A 1 90 ? 10.056 9.491 4.788 1.00 94.69 90 LEU A N 1
ATOM 717 C CA . LEU A 1 90 ? 10.810 8.355 4.246 1.00 94.69 90 LEU A CA 1
ATOM 718 C C . LEU A 1 90 ? 10.768 8.306 2.716 1.00 94.69 90 LEU A C 1
ATOM 720 O O . LEU A 1 90 ? 11.808 8.136 2.079 1.00 94.69 90 LEU A O 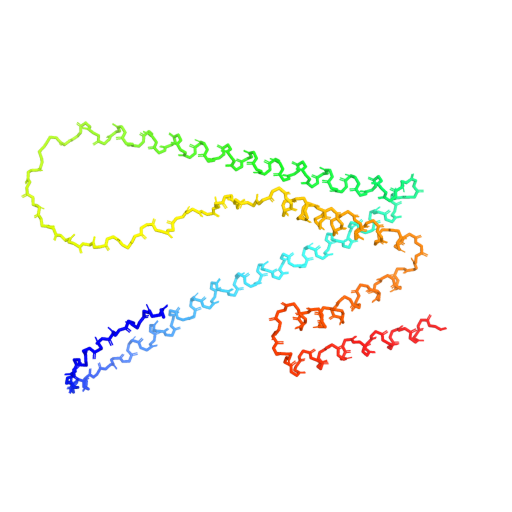1
ATOM 724 N N . LEU A 1 91 ? 9.591 8.488 2.117 1.00 89.88 91 LEU A N 1
ATOM 725 C CA . LEU A 1 91 ? 9.442 8.527 0.662 1.00 89.88 91 LEU A CA 1
ATOM 726 C C . LEU A 1 91 ? 10.200 9.706 0.048 1.00 89.88 91 LEU A C 1
ATOM 728 O O . LEU A 1 91 ? 10.845 9.538 -0.987 1.00 89.88 91 LEU A O 1
ATOM 732 N N . LEU A 1 92 ? 10.175 10.872 0.698 1.00 94.44 92 LEU A N 1
ATOM 733 C CA . LEU A 1 92 ? 10.948 12.039 0.285 1.00 94.44 92 LEU A CA 1
ATOM 734 C C . LEU A 1 92 ? 12.454 11.754 0.346 1.00 94.44 92 LEU A C 1
ATOM 736 O O . LEU A 1 92 ? 13.166 12.040 -0.614 1.00 94.44 92 LEU A O 1
ATOM 740 N N . CYS A 1 93 ? 12.938 11.125 1.418 1.00 97.31 93 CYS A N 1
ATOM 741 C CA . CYS A 1 93 ? 14.337 10.719 1.547 1.00 97.31 93 CYS A CA 1
ATOM 742 C C . CYS A 1 93 ? 14.751 9.730 0.450 1.00 97.31 93 CYS A C 1
ATOM 744 O O . CYS A 1 93 ? 15.790 9.922 -0.177 1.00 97.31 93 CYS A O 1
ATOM 746 N N . ILE A 1 94 ? 13.937 8.707 0.168 1.00 94.88 94 ILE A N 1
ATOM 747 C CA . ILE A 1 94 ? 14.201 7.745 -0.915 1.00 94.88 94 ILE A CA 1
ATOM 748 C C . ILE A 1 94 ? 14.227 8.456 -2.271 1.00 94.88 94 ILE A C 1
ATOM 750 O O . ILE A 1 94 ? 15.108 8.194 -3.091 1.00 94.88 94 ILE A O 1
ATOM 754 N N . PHE A 1 95 ? 13.285 9.369 -2.513 1.00 94.00 95 PHE A N 1
ATOM 755 C CA . PHE A 1 95 ? 13.233 10.159 -3.740 1.00 94.00 95 PHE A CA 1
ATOM 756 C C . PHE A 1 95 ? 14.500 11.005 -3.920 1.00 94.00 95 PHE A C 1
ATOM 758 O O . PHE A 1 95 ? 15.128 10.950 -4.979 1.00 94.00 95 PHE A O 1
ATOM 765 N N . LEU A 1 96 ? 14.918 11.727 -2.879 1.00 96.50 96 LEU A N 1
ATOM 766 C CA . LEU A 1 96 ? 16.140 12.531 -2.894 1.00 96.50 96 LEU A CA 1
ATOM 767 C C . LEU A 1 96 ? 17.388 11.660 -3.067 1.00 96.50 96 LEU A C 1
ATOM 769 O O . LEU A 1 96 ? 18.234 11.982 -3.896 1.00 96.50 96 LEU A O 1
ATOM 773 N N . ALA A 1 97 ? 17.478 10.528 -2.369 1.00 96.19 97 ALA A N 1
ATOM 774 C CA . ALA A 1 97 ? 18.589 9.590 -2.504 1.00 96.19 97 ALA A CA 1
ATOM 775 C C . ALA A 1 97 ? 18.705 9.060 -3.939 1.00 96.19 97 ALA A C 1
ATOM 777 O O . ALA A 1 97 ? 19.782 9.106 -4.531 1.00 96.19 97 ALA A O 1
ATOM 778 N N . ARG A 1 98 ? 17.590 8.633 -4.548 1.00 93.81 98 ARG A N 1
ATOM 779 C CA . ARG A 1 98 ? 17.574 8.203 -5.956 1.00 93.81 98 ARG A CA 1
ATOM 780 C C . ARG A 1 98 ? 17.950 9.339 -6.901 1.00 93.81 98 ARG A C 1
ATOM 782 O O . ARG A 1 98 ? 18.675 9.098 -7.864 1.00 93.81 98 ARG A O 1
ATOM 789 N N . ARG A 1 99 ? 17.500 10.568 -6.631 1.00 94.25 99 ARG A N 1
ATOM 790 C CA . ARG A 1 99 ? 17.860 11.741 -7.434 1.00 94.25 99 ARG A CA 1
ATOM 791 C C . ARG A 1 99 ? 19.359 12.027 -7.354 1.00 94.25 99 ARG A C 1
ATOM 793 O O . ARG A 1 99 ? 19.982 12.193 -8.397 1.00 94.25 99 ARG A O 1
ATOM 800 N N . ILE A 1 100 ? 19.947 12.010 -6.162 1.00 95.94 100 ILE A N 1
ATOM 801 C CA . ILE A 1 100 ? 21.388 12.221 -5.960 1.00 95.94 100 ILE A CA 1
ATOM 802 C C . ILE A 1 100 ? 22.198 11.115 -6.647 1.00 95.94 100 ILE A C 1
ATOM 804 O O . ILE A 1 100 ? 23.124 11.420 -7.394 1.00 95.94 100 ILE A O 1
ATOM 808 N N . LEU A 1 101 ? 21.808 9.846 -6.485 1.00 95.12 101 LEU A N 1
ATOM 809 C CA . LEU A 1 101 ? 22.454 8.717 -7.167 1.00 95.12 101 LEU A CA 1
ATOM 810 C C . LEU A 1 101 ? 22.390 8.853 -8.694 1.00 95.12 101 LEU A C 1
ATOM 812 O O . LEU A 1 101 ? 23.385 8.597 -9.367 1.00 95.12 101 LEU A O 1
ATOM 816 N N . SER A 1 102 ? 21.258 9.309 -9.243 1.00 93.88 102 SER A N 1
ATOM 817 C CA . SER A 1 102 ? 21.125 9.529 -10.690 1.00 93.88 102 SER A CA 1
ATOM 818 C C . SER A 1 102 ? 22.038 10.644 -11.209 1.00 93.88 102 SER A C 1
ATOM 820 O O . SER A 1 102 ? 22.591 10.525 -12.299 1.00 93.88 102 SER A O 1
ATOM 822 N N . LEU A 1 103 ? 22.248 11.703 -10.418 1.00 92.19 103 LEU A N 1
ATOM 823 C CA . LEU A 1 103 ? 23.179 12.778 -10.767 1.00 92.19 103 LEU A CA 1
ATOM 824 C C . LEU A 1 103 ? 24.632 12.293 -10.702 1.00 92.19 103 LEU A C 1
ATOM 826 O O . LEU A 1 103 ? 25.431 12.634 -11.570 1.00 92.19 103 LEU A O 1
ATOM 830 N N . PHE A 1 104 ? 24.960 11.452 -9.719 1.00 94.00 104 PHE A N 1
ATOM 831 C CA . PHE A 1 104 ? 26.290 10.859 -9.600 1.00 94.00 104 PHE A CA 1
ATOM 832 C C . PHE A 1 104 ? 26.612 9.944 -10.787 1.00 94.00 104 PHE A C 1
ATOM 834 O O . PHE A 1 104 ? 27.693 10.032 -11.360 1.00 94.00 104 PHE A O 1
ATOM 841 N N . GLN A 1 105 ? 25.653 9.118 -11.213 1.00 92.75 105 GLN A N 1
ATOM 842 C CA . GLN A 1 105 ? 25.812 8.256 -12.387 1.00 92.75 105 GLN A CA 1
ATOM 843 C C . GLN A 1 105 ? 26.022 9.062 -13.677 1.00 92.75 105 GLN A C 1
ATOM 845 O O . GLN A 1 105 ? 26.917 8.736 -14.450 1.00 92.75 105 GLN A O 1
ATOM 850 N N . ALA A 1 106 ? 25.278 10.156 -13.875 1.00 90.56 106 ALA A N 1
ATOM 851 C CA . ALA A 1 106 ? 25.468 11.035 -15.034 1.00 90.56 106 ALA A CA 1
ATOM 852 C C . ALA A 1 106 ? 26.866 11.683 -15.064 1.00 90.56 106 ALA A C 1
ATOM 854 O O . ALA A 1 106 ? 27.469 11.839 -16.128 1.00 90.56 106 ALA A O 1
ATOM 855 N N . SER A 1 107 ? 27.403 12.024 -13.888 1.00 90.31 107 SER A N 1
ATOM 856 C CA . SER A 1 107 ? 28.755 12.572 -13.769 1.00 90.31 107 SER A CA 1
ATOM 857 C C . SER A 1 107 ? 29.840 11.555 -14.136 1.00 90.31 107 SER A C 1
ATOM 859 O O . SER A 1 107 ? 30.866 11.952 -14.680 1.00 90.31 107 SER A O 1
ATOM 861 N N . VAL A 1 108 ? 29.636 10.264 -13.850 1.00 90.44 108 VAL A N 1
ATOM 862 C CA . VAL A 1 108 ? 30.608 9.201 -14.172 1.00 90.44 108 VAL A CA 1
ATOM 863 C C . VAL A 1 108 ? 30.669 8.930 -15.676 1.00 90.44 108 VAL A C 1
ATOM 865 O O . VAL A 1 108 ? 31.759 8.717 -16.203 1.00 90.44 108 VAL A O 1
ATOM 868 N N . GLU A 1 109 ? 29.532 8.976 -16.373 1.00 87.50 109 GLU A N 1
ATOM 869 C CA . GLU A 1 109 ? 29.480 8.744 -17.824 1.00 87.50 109 GLU A CA 1
ATOM 870 C C . GLU A 1 109 ? 30.254 9.828 -18.596 1.00 87.50 109 GLU A C 1
ATOM 872 O O . GLU A 1 109 ? 31.035 9.520 -19.492 1.00 87.50 109 GLU A O 1
ATOM 877 N N . THR A 1 110 ? 30.130 11.093 -18.171 1.00 86.00 110 THR A N 1
ATOM 878 C CA . THR A 1 110 ? 30.781 12.243 -18.833 1.00 86.00 110 THR A CA 1
ATOM 879 C C . THR A 1 110 ? 32.313 12.131 -18.830 1.00 86.00 110 THR A C 1
ATOM 881 O O . THR A 1 110 ? 32.970 12.532 -19.787 1.00 86.00 110 THR A O 1
ATOM 884 N N . SER A 1 111 ? 32.899 11.539 -17.785 1.00 80.56 111 SER A N 1
ATOM 885 C CA . SER A 1 111 ? 34.354 11.351 -17.687 1.00 80.56 111 SER A CA 1
ATOM 886 C C . SER A 1 111 ? 34.892 10.218 -18.567 1.00 80.56 111 SER A C 1
ATOM 888 O O . SER A 1 111 ? 36.104 10.125 -18.765 1.00 80.56 111 SER A O 1
ATOM 890 N N . ARG A 1 112 ? 34.030 9.327 -19.075 1.00 74.88 112 ARG A N 1
ATOM 891 C CA . ARG A 1 112 ? 34.460 8.201 -19.914 1.00 74.88 112 ARG A CA 1
ATOM 892 C C . ARG A 1 112 ? 34.679 8.619 -21.365 1.00 74.88 112 ARG A C 1
ATOM 894 O O . ARG A 1 112 ? 35.631 8.146 -21.979 1.00 74.88 112 ARG A O 1
ATOM 901 N N . ASP A 1 113 ? 33.859 9.536 -21.870 1.00 73.75 113 ASP A N 1
ATOM 902 C CA . ASP A 1 113 ? 33.887 9.927 -23.282 1.00 73.75 113 ASP A CA 1
ATOM 903 C C . ASP A 1 113 ? 35.104 10.801 -23.633 1.00 73.75 113 ASP A C 1
ATOM 905 O O . ASP A 1 113 ? 35.665 10.662 -24.718 1.00 73.75 113 ASP A O 1
ATOM 909 N N . GLN A 1 114 ? 35.602 11.629 -22.704 1.00 70.38 114 GLN A N 1
ATOM 910 C CA . GLN A 1 114 ? 36.768 12.488 -22.975 1.00 70.38 114 GLN A CA 1
ATOM 911 C C . GLN A 1 114 ? 38.086 11.721 -23.167 1.00 70.38 114 GLN A C 1
ATOM 913 O O . GLN A 1 114 ? 38.956 12.189 -23.893 1.00 70.38 114 GLN A O 1
ATOM 918 N N . ASN A 1 115 ? 38.243 10.530 -22.581 1.00 66.06 115 ASN A N 1
ATOM 919 C CA . ASN A 1 115 ? 39.475 9.744 -22.736 1.00 66.06 115 ASN A CA 1
ATOM 920 C C . ASN A 1 115 ? 39.537 8.943 -24.050 1.00 66.06 115 ASN A C 1
ATOM 922 O O . ASN A 1 115 ? 40.548 8.293 -24.310 1.00 66.06 115 ASN A O 1
ATOM 926 N N . GLN A 1 116 ? 38.482 8.956 -24.876 1.00 61.97 116 GLN A N 1
ATOM 927 C CA . GLN A 1 116 ? 38.426 8.156 -26.105 1.00 61.97 116 GLN A CA 1
ATOM 928 C C . GLN A 1 116 ? 38.667 8.967 -27.396 1.00 61.97 116 GLN A C 1
ATOM 930 O O . GLN A 1 116 ? 38.845 8.362 -28.453 1.00 61.97 116 GLN A O 1
ATOM 935 N N . GLU A 1 117 ? 38.754 10.302 -27.336 1.00 60.03 117 GLU A N 1
ATOM 936 C CA . GLU A 1 117 ? 38.973 11.141 -28.531 1.00 60.03 117 GLU A CA 1
ATOM 937 C C . GLU A 1 117 ? 40.447 11.385 -28.907 1.00 60.03 117 GLU A C 1
ATOM 939 O O . GLU A 1 117 ? 40.718 11.729 -30.055 1.00 60.03 117 GLU A O 1
ATOM 944 N N . GLU A 1 118 ? 41.427 11.142 -28.031 1.00 62.03 118 GLU A N 1
ATOM 945 C CA . GLU A 1 118 ? 42.834 11.486 -28.330 1.00 62.03 118 GLU A CA 1
ATOM 946 C C . GLU A 1 118 ? 43.641 10.384 -29.053 1.00 62.03 118 GLU A C 1
ATOM 948 O O . GLU A 1 118 ? 44.831 10.547 -29.316 1.00 62.03 118 GLU A O 1
ATOM 953 N N . GLY A 1 119 ? 43.014 9.253 -29.408 1.00 55.91 119 GLY A N 1
ATOM 954 C CA . GLY A 1 119 ? 43.741 8.041 -29.811 1.00 55.91 119 GLY A CA 1
ATOM 955 C C . GLY A 1 119 ? 43.597 7.531 -31.248 1.00 55.91 119 GLY A C 1
ATOM 956 O O . GLY A 1 119 ? 44.304 6.587 -31.580 1.00 55.91 119 GLY A O 1
ATOM 957 N N . ASN A 1 120 ? 42.714 8.060 -32.105 1.00 52.62 120 ASN A N 1
ATOM 958 C CA . ASN A 1 120 ? 42.524 7.478 -33.446 1.00 52.62 120 ASN A CA 1
ATOM 959 C C . ASN A 1 120 ? 42.217 8.512 -34.535 1.00 52.62 120 ASN A C 1
ATOM 961 O O . ASN A 1 120 ? 41.104 8.639 -35.050 1.00 52.62 120 ASN A O 1
ATOM 965 N N . THR A 1 121 ? 43.275 9.180 -34.978 1.00 58.75 121 THR A N 1
ATOM 966 C CA . THR A 1 121 ? 43.389 9.590 -36.374 1.00 58.75 121 THR A CA 1
ATOM 967 C C . THR A 1 121 ? 43.385 8.316 -37.229 1.00 58.75 121 THR A C 1
ATOM 969 O O . THR A 1 121 ? 44.247 7.463 -37.049 1.00 58.75 121 THR A O 1
ATOM 972 N N . PHE A 1 122 ? 42.457 8.227 -38.189 1.00 59.88 122 PHE A N 1
ATOM 973 C CA . PHE A 1 122 ? 42.439 7.273 -39.314 1.00 59.88 122 PHE A CA 1
ATOM 974 C C . PHE A 1 122 ? 41.672 5.944 -39.136 1.00 59.88 122 PHE A C 1
ATOM 976 O O . PHE A 1 122 ? 42.230 4.929 -38.744 1.00 59.88 122 PHE A O 1
ATOM 983 N N . GLN A 1 123 ? 40.421 5.911 -39.615 1.00 50.69 123 GLN A N 1
ATOM 984 C CA . GLN A 1 123 ? 39.863 4.766 -40.359 1.00 50.69 123 GLN A CA 1
ATOM 985 C C . GLN A 1 123 ? 38.837 5.297 -41.384 1.00 50.69 123 GLN A C 1
ATOM 987 O O . GLN A 1 123 ? 37.730 5.701 -41.013 1.00 50.69 123 GLN A O 1
ATOM 992 N N . PRO A 1 124 ? 39.201 5.348 -42.677 1.00 59.97 124 PRO A N 1
ATOM 993 C CA . PRO A 1 124 ? 38.301 5.707 -43.752 1.00 59.97 124 PRO A CA 1
ATOM 994 C C . PRO A 1 124 ? 37.482 4.489 -44.232 1.00 59.97 124 PRO A C 1
ATOM 996 O O . PRO A 1 124 ? 38.027 3.433 -44.513 1.00 59.97 124 PRO A O 1
ATOM 999 N N . TRP A 1 125 ? 36.172 4.691 -44.417 1.00 59.75 125 TRP A N 1
ATOM 1000 C CA . TRP A 1 125 ? 35.364 4.055 -45.469 1.00 59.75 125 TRP A CA 1
ATOM 1001 C C . TRP A 1 125 ? 35.232 2.516 -45.436 1.00 59.75 125 TRP A C 1
ATOM 1003 O O . TRP A 1 125 ? 35.760 1.810 -46.284 1.00 59.75 125 TRP A O 1
ATOM 1013 N N . CYS A 1 126 ? 34.346 2.000 -44.580 1.00 50.06 126 CYS A N 1
ATOM 1014 C CA . CYS A 1 126 ? 33.489 0.866 -44.957 1.00 50.06 126 CYS A CA 1
ATOM 1015 C C . CYS A 1 126 ? 32.064 1.106 -44.460 1.00 50.06 126 CYS A C 1
ATOM 1017 O O . CYS A 1 126 ? 31.582 0.572 -43.465 1.00 50.06 126 CYS A O 1
ATOM 1019 N N . ARG A 1 127 ? 31.396 1.982 -45.212 1.00 49.06 127 ARG A N 1
ATOM 1020 C CA . ARG A 1 127 ? 29.970 2.280 -45.148 1.00 49.06 127 ARG A CA 1
ATOM 1021 C C . ARG A 1 127 ? 29.194 1.126 -45.798 1.00 49.06 127 ARG A C 1
ATOM 1023 O O . ARG A 1 127 ? 28.608 1.297 -46.858 1.00 49.06 127 ARG A O 1
ATOM 1030 N N . THR A 1 128 ? 29.180 -0.055 -45.183 1.00 55.44 128 THR A N 1
ATOM 1031 C CA . THR A 1 128 ? 28.120 -1.036 -45.459 1.00 55.44 128 THR A CA 1
ATOM 1032 C C . THR A 1 128 ? 26.942 -0.702 -44.565 1.00 55.44 128 THR A C 1
ATOM 1034 O O . THR A 1 128 ? 26.945 -0.987 -43.365 1.00 55.44 128 THR A O 1
ATOM 1037 N N . SER A 1 129 ? 25.955 -0.041 -45.168 1.00 52.72 129 SER A N 1
ATOM 1038 C CA . SER A 1 129 ? 24.648 0.243 -44.596 1.00 52.72 129 SER A CA 1
ATOM 1039 C C . SER A 1 129 ? 23.914 -1.064 -44.313 1.00 52.72 129 SER A C 1
ATOM 1041 O O . SER A 1 129 ? 23.070 -1.518 -45.085 1.00 52.72 129 SER A O 1
ATOM 1043 N N . TRP A 1 130 ? 24.206 -1.674 -43.173 1.00 50.28 130 TRP A N 1
ATOM 1044 C CA . TRP A 1 130 ? 23.206 -2.498 -42.529 1.00 50.28 130 TRP A CA 1
ATOM 1045 C C . TRP A 1 130 ? 22.128 -1.532 -42.061 1.00 50.28 130 TRP A C 1
ATOM 1047 O O . TRP A 1 130 ? 22.278 -0.870 -41.034 1.00 50.28 130 TRP A O 1
ATOM 1057 N N . ASN A 1 131 ? 21.052 -1.455 -42.849 1.00 49.56 131 ASN A N 1
ATOM 1058 C CA . ASN A 1 131 ? 19.710 -1.072 -42.424 1.00 49.56 131 ASN A CA 1
ATOM 1059 C C . ASN A 1 131 ? 19.264 -2.027 -41.309 1.00 49.56 131 ASN A C 1
ATOM 1061 O O . ASN A 1 131 ? 18.315 -2.795 -41.430 1.00 49.56 131 ASN A O 1
ATOM 1065 N N . ARG A 1 132 ? 19.984 -1.987 -40.191 1.00 47.78 132 ARG A N 1
ATOM 1066 C CA . ARG A 1 132 ? 19.480 -2.366 -38.897 1.00 47.78 132 ARG A CA 1
ATOM 1067 C C . ARG A 1 132 ? 18.478 -1.257 -38.634 1.00 47.78 132 ARG A C 1
ATOM 1069 O O . ARG A 1 132 ? 18.853 -0.181 -38.178 1.00 47.78 132 ARG A O 1
ATOM 1076 N N . THR A 1 133 ? 17.229 -1.487 -39.034 1.00 50.00 133 THR A N 1
ATOM 1077 C CA . THR A 1 133 ? 16.078 -0.860 -38.399 1.00 50.00 133 THR A CA 1
ATOM 1078 C C . THR A 1 133 ? 16.312 -1.071 -36.918 1.00 50.00 133 THR A C 1
ATOM 1080 O O . THR A 1 133 ? 16.064 -2.153 -36.386 1.00 50.00 133 THR A O 1
ATOM 1083 N N . THR A 1 134 ? 16.956 -0.095 -36.284 1.00 53.94 134 THR A N 1
ATOM 1084 C CA . THR A 1 134 ? 17.098 -0.050 -34.847 1.00 53.94 134 THR A CA 1
ATOM 1085 C C . THR A 1 134 ? 15.656 -0.132 -34.377 1.00 53.94 134 THR A C 1
ATOM 1087 O O . THR A 1 134 ? 14.865 0.730 -34.774 1.00 53.94 134 THR A O 1
ATOM 1090 N N . PRO A 1 135 ? 15.242 -1.215 -33.687 1.00 56.41 135 PRO A N 1
ATOM 1091 C CA . PRO A 1 135 ? 13.893 -1.280 -33.157 1.00 56.41 135 PRO A CA 1
ATOM 1092 C C . PRO A 1 135 ? 13.720 0.024 -32.403 1.00 56.41 135 PRO A C 1
ATOM 1094 O O . PRO A 1 135 ? 14.547 0.354 -31.549 1.00 56.41 135 PRO A O 1
ATOM 1097 N N . SER A 1 136 ? 12.760 0.828 -32.867 1.00 53.38 136 SER A N 1
ATOM 1098 C CA . SER A 1 136 ? 12.558 2.188 -32.400 1.00 53.38 136 SER A CA 1
ATOM 1099 C C . SER A 1 136 ? 12.682 2.168 -30.890 1.00 53.38 136 SER A C 1
ATOM 1101 O O . SER A 1 136 ? 11.962 1.411 -30.236 1.00 53.38 136 SER A O 1
ATOM 1103 N N . LYS A 1 137 ? 13.638 2.938 -30.379 1.00 48.06 137 LYS A N 1
ATOM 1104 C CA . LYS A 1 137 ? 13.961 3.140 -28.969 1.00 48.06 137 LYS A CA 1
ATOM 1105 C C . LYS A 1 137 ? 12.734 3.763 -28.270 1.00 48.06 137 LYS A C 1
ATOM 1107 O O . LYS A 1 137 ? 12.709 4.946 -27.973 1.00 48.06 137 LYS A O 1
ATOM 1112 N N . ARG A 1 138 ? 11.658 2.980 -28.131 1.00 52.38 138 ARG A N 1
ATOM 1113 C CA . ARG A 1 138 ? 10.359 3.266 -27.486 1.00 52.38 138 ARG A CA 1
ATOM 1114 C C . ARG A 1 138 ? 10.245 2.491 -26.165 1.00 52.38 138 ARG A C 1
ATOM 1116 O O . ARG A 1 138 ? 9.183 2.013 -25.788 1.00 52.38 138 ARG A O 1
ATOM 1123 N N . GLN A 1 139 ? 11.371 2.333 -25.489 1.00 52.28 139 GLN A N 1
ATOM 1124 C CA . GLN A 1 139 ? 11.536 1.869 -24.114 1.00 52.28 139 GLN A CA 1
ATOM 1125 C C . GLN A 1 139 ? 12.731 2.717 -23.654 1.00 52.28 139 GLN A C 1
ATOM 1127 O O . GLN A 1 139 ? 13.787 2.632 -24.269 1.00 52.28 139 GLN A O 1
ATOM 1132 N N . ASP A 1 140 ? 12.555 3.822 -22.925 1.00 50.31 140 ASP A N 1
ATOM 1133 C CA . ASP A 1 140 ? 12.478 3.830 -21.462 1.00 50.31 140 ASP A CA 1
ATOM 1134 C C . ASP A 1 140 ? 12.013 5.206 -20.928 1.00 50.31 140 ASP A C 1
ATOM 1136 O O . ASP A 1 140 ? 12.628 5.784 -20.031 1.00 50.31 140 ASP A O 1
ATOM 1140 N N . GLU A 1 141 ? 10.917 5.779 -21.434 1.00 59.00 141 GLU A N 1
ATOM 1141 C CA . GLU A 1 141 ? 10.230 6.818 -20.649 1.00 59.00 141 GLU A CA 1
ATOM 1142 C C . GLU A 1 141 ? 9.472 6.121 -19.515 1.00 59.00 141 GLU A C 1
ATOM 1144 O O . GLU A 1 141 ? 8.260 5.932 -19.560 1.00 59.00 141 GLU A O 1
ATOM 1149 N N . TRP A 1 142 ? 10.218 5.680 -18.495 1.00 65.69 142 TRP A N 1
ATOM 1150 C CA . TRP A 1 142 ? 9.701 4.909 -17.356 1.00 65.69 142 TRP A CA 1
ATOM 1151 C C . TRP A 1 142 ? 8.605 5.650 -16.576 1.00 65.69 142 TRP A C 1
ATOM 1153 O O . TRP A 1 142 ? 7.927 5.061 -15.734 1.00 65.69 142 TRP A O 1
ATOM 1163 N N . TYR A 1 143 ? 8.436 6.947 -16.846 1.00 63.62 143 TYR A N 1
ATOM 1164 C CA . TYR A 1 143 ? 7.440 7.781 -16.214 1.00 63.62 143 TYR A CA 1
ATOM 1165 C C . TYR A 1 143 ? 7.179 9.060 -17.025 1.00 63.62 143 TYR A C 1
ATOM 1167 O O . TYR A 1 143 ? 7.915 10.039 -16.914 1.00 63.62 143 TYR A O 1
ATOM 1175 N N . THR A 1 144 ? 6.104 9.088 -17.813 1.00 78.25 144 THR A N 1
ATOM 1176 C CA . THR A 1 144 ? 5.528 10.348 -18.306 1.00 78.25 144 THR A CA 1
ATOM 1177 C C . THR A 1 144 ? 4.470 10.827 -17.324 1.00 78.25 144 THR A C 1
ATOM 1179 O O . THR A 1 144 ? 3.518 10.096 -17.036 1.00 78.25 144 THR A O 1
ATOM 1182 N N . TRP A 1 145 ? 4.604 12.057 -16.822 1.00 80.25 145 TRP A N 1
ATOM 1183 C CA . TRP A 1 145 ? 3.577 12.661 -15.976 1.00 80.25 145 TRP A CA 1
ATOM 1184 C C . TRP A 1 145 ? 2.237 12.696 -16.720 1.00 80.25 145 TRP A C 1
ATOM 1186 O O . TRP A 1 145 ? 2.171 13.224 -17.834 1.00 80.25 145 TRP A O 1
ATOM 1196 N N . PRO A 1 146 ? 1.152 12.161 -16.136 1.00 88.69 146 PRO A N 1
ATOM 1197 C CA . PRO A 1 146 ? -0.136 12.176 -16.803 1.00 88.69 146 PRO A CA 1
ATOM 1198 C C . PRO A 1 146 ? -0.659 13.617 -16.885 1.00 88.69 146 PRO A C 1
ATOM 1200 O O . PRO A 1 146 ? -0.882 14.281 -15.870 1.00 88.69 146 PRO A O 1
ATOM 1203 N N . LEU A 1 147 ? -0.890 14.099 -18.108 1.00 92.81 147 LEU A N 1
ATOM 1204 C CA . LEU A 1 147 ? -1.543 15.382 -18.386 1.00 92.81 147 LEU A CA 1
ATOM 1205 C C . LEU A 1 147 ? -3.043 15.275 -18.054 1.00 92.81 147 LEU A C 1
ATOM 1207 O O . LEU A 1 147 ? -3.890 15.054 -18.918 1.00 92.81 147 LEU A O 1
ATOM 1211 N N . LEU A 1 148 ? -3.383 15.378 -16.769 1.00 94.75 148 LEU A N 1
ATOM 1212 C CA . LEU A 1 148 ? -4.760 15.318 -16.273 1.00 94.75 148 LEU A CA 1
ATOM 1213 C C . LEU A 1 148 ? -5.342 16.724 -16.073 1.00 94.75 148 LEU A C 1
ATOM 1215 O O . LEU A 1 148 ? -4.680 17.644 -15.599 1.00 94.75 148 LEU A O 1
ATOM 1219 N N . SER A 1 149 ? -6.630 16.882 -16.387 1.00 96.88 149 SER A N 1
ATOM 1220 C CA . SER A 1 149 ? -7.386 18.100 -16.067 1.00 96.88 149 SER A CA 1
ATOM 1221 C C . SER A 1 149 ? -7.449 18.327 -14.550 1.00 96.88 149 SER A C 1
ATOM 1223 O O . SER A 1 149 ? -7.554 17.366 -13.784 1.00 96.88 149 SER A O 1
ATOM 1225 N N . LYS A 1 150 ? -7.478 19.595 -14.112 1.00 97.19 150 LYS A N 1
ATOM 1226 C CA . LYS A 1 150 ? -7.534 19.992 -12.688 1.00 97.19 150 LYS A CA 1
ATOM 1227 C C . LYS A 1 150 ? -8.639 19.270 -11.903 1.00 97.19 150 LYS A C 1
ATOM 1229 O O . LYS A 1 150 ? -8.419 18.864 -10.768 1.00 97.19 150 LYS A O 1
ATOM 1234 N N . LYS A 1 151 ? -9.806 19.044 -12.525 1.00 97.56 151 LYS A N 1
ATOM 1235 C CA . LYS A 1 151 ? -10.929 18.315 -11.903 1.00 97.56 151 LYS A CA 1
ATOM 1236 C C . LYS A 1 151 ? -10.585 16.852 -11.607 1.00 97.56 151 LYS A C 1
ATOM 1238 O O . LYS A 1 151 ? -10.920 16.350 -10.541 1.00 97.56 151 LYS A O 1
ATOM 1243 N N . LYS A 1 152 ? -9.896 16.179 -12.537 1.00 95.12 152 LYS A N 1
ATOM 1244 C CA . LYS A 1 152 ? -9.468 14.781 -12.375 1.00 95.12 152 LYS A CA 1
ATOM 1245 C C . LYS A 1 152 ? -8.378 14.661 -11.314 1.00 95.12 152 LYS A C 1
ATOM 1247 O O . LYS A 1 152 ? -8.436 13.745 -10.506 1.00 95.12 152 LYS A O 1
ATOM 1252 N N . TRP A 1 153 ? -7.450 15.618 -11.277 1.00 95.75 153 TRP A N 1
ATOM 1253 C CA . TRP A 1 153 ? -6.458 15.718 -10.206 1.00 95.75 153 TRP A CA 1
ATOM 1254 C C . TRP A 1 153 ? -7.112 15.865 -8.838 1.00 95.75 153 TRP A C 1
ATOM 1256 O O . TRP A 1 153 ? -6.786 15.110 -7.932 1.00 95.75 153 TRP A O 1
ATOM 1266 N N . LEU A 1 154 ? -8.078 16.775 -8.694 1.00 96.88 154 LEU A N 1
ATOM 1267 C CA . LEU A 1 154 ? -8.771 16.967 -7.423 1.00 96.88 154 LEU A CA 1
ATOM 1268 C C . LEU A 1 154 ? -9.553 15.718 -7.004 1.00 96.88 154 LEU A C 1
ATOM 1270 O O . LEU A 1 154 ? -9.490 15.336 -5.842 1.00 96.88 154 LEU A O 1
ATOM 1274 N N . LEU A 1 155 ? -10.229 15.048 -7.942 1.00 96.44 155 LEU A N 1
ATOM 1275 C CA . LEU A 1 155 ? -10.928 13.792 -7.667 1.00 96.44 155 LEU A CA 1
ATOM 1276 C C . LEU A 1 155 ? -9.958 12.679 -7.237 1.00 96.44 155 LEU A C 1
ATOM 1278 O O . LEU A 1 155 ? -10.249 11.949 -6.295 1.00 96.44 155 LEU A O 1
ATOM 1282 N N . MET A 1 156 ? -8.796 12.574 -7.886 1.00 93.06 156 MET A N 1
ATOM 1283 C CA . MET A 1 156 ? -7.748 11.623 -7.514 1.00 93.06 156 MET A CA 1
ATOM 1284 C C . MET A 1 156 ? -7.186 11.938 -6.124 1.00 93.06 156 MET A C 1
ATOM 1286 O O . MET A 1 156 ? -7.105 11.042 -5.291 1.00 93.06 156 MET A O 1
ATOM 1290 N N . CYS A 1 157 ? -6.873 13.203 -5.837 1.00 92.94 157 CYS A N 1
ATOM 1291 C CA . CYS A 1 157 ? -6.423 13.636 -4.516 1.00 92.94 157 CYS A CA 1
ATOM 1292 C C . CYS A 1 157 ? -7.481 13.364 -3.442 1.00 92.94 157 CYS A C 1
ATOM 1294 O O . CYS A 1 157 ? -7.142 12.865 -2.376 1.00 92.94 157 CYS A O 1
ATOM 1296 N N . ALA A 1 158 ? -8.756 13.636 -3.724 1.00 95.25 158 ALA A N 1
ATOM 1297 C CA . ALA A 1 158 ? -9.854 13.353 -2.807 1.00 95.25 158 ALA A CA 1
ATOM 1298 C C . ALA A 1 158 ? -9.994 11.847 -2.548 1.00 95.25 158 ALA A C 1
ATOM 1300 O O . ALA A 1 158 ? -10.106 11.441 -1.397 1.00 95.25 158 ALA A O 1
ATOM 1301 N N . GLY A 1 159 ? -9.916 11.017 -3.592 1.00 92.38 159 GLY A N 1
ATOM 1302 C CA . GLY A 1 159 ? -9.935 9.560 -3.460 1.00 92.38 159 GLY A CA 1
ATOM 1303 C C . GLY A 1 159 ? -8.754 9.035 -2.644 1.00 92.38 159 GLY A C 1
ATOM 1304 O O . GLY A 1 159 ? -8.947 8.239 -1.730 1.00 92.38 159 GLY A O 1
ATOM 1305 N N . VAL A 1 160 ? -7.543 9.531 -2.911 1.00 90.19 160 VAL A N 1
ATOM 1306 C CA . VAL A 1 160 ? -6.340 9.170 -2.149 1.00 90.19 160 VAL A CA 1
ATOM 1307 C C . VAL A 1 160 ? -6.463 9.621 -0.698 1.00 90.19 160 VAL A C 1
ATOM 1309 O O . VAL A 1 160 ? -6.180 8.823 0.185 1.00 90.19 160 VAL A O 1
ATOM 1312 N N . LEU A 1 161 ? -6.920 10.842 -0.416 1.00 88.88 161 LEU A N 1
ATOM 1313 C CA . LEU A 1 161 ? -7.124 11.319 0.955 1.00 88.88 161 LEU A CA 1
ATOM 1314 C C . LEU A 1 161 ? -8.184 10.498 1.686 1.00 88.88 161 LEU A C 1
ATOM 1316 O O . LEU A 1 161 ? -7.970 10.111 2.831 1.00 88.88 161 LEU A O 1
ATOM 1320 N N . LEU A 1 162 ? -9.296 10.181 1.027 1.00 91.44 162 LEU A N 1
ATOM 1321 C CA . LEU A 1 162 ? -10.357 9.372 1.611 1.00 91.44 162 LEU A CA 1
ATOM 1322 C C . LEU A 1 162 ? -9.844 7.965 1.938 1.00 91.44 162 LEU A C 1
ATOM 1324 O O . LEU A 1 162 ? -9.916 7.525 3.078 1.00 91.44 162 LEU A O 1
ATOM 1328 N N . VAL A 1 163 ? -9.249 7.270 0.973 1.00 90.12 163 VAL A N 1
ATOM 1329 C CA . VAL A 1 163 ? -8.774 5.896 1.184 1.00 90.12 163 VAL A CA 1
ATOM 1330 C C . VAL A 1 163 ? -7.593 5.857 2.153 1.00 90.12 163 VAL A C 1
ATOM 1332 O O . VAL A 1 163 ? -7.551 5.009 3.038 1.00 90.12 163 VAL A O 1
ATOM 1335 N N . THR A 1 164 ? -6.649 6.787 2.027 1.00 86.44 164 THR A N 1
ATOM 1336 C CA . THR A 1 164 ? -5.402 6.760 2.801 1.00 86.44 164 THR A CA 1
ATOM 1337 C C . THR A 1 164 ? -5.608 7.286 4.209 1.00 86.44 164 THR A C 1
ATOM 1339 O O . THR A 1 164 ? -5.054 6.714 5.132 1.00 86.44 164 THR A O 1
ATOM 1342 N N . TYR A 1 165 ? -6.406 8.336 4.414 1.00 86.31 165 TYR A N 1
ATOM 1343 C CA . TYR A 1 165 ? -6.588 8.932 5.737 1.00 86.31 165 TYR A CA 1
ATOM 1344 C C . TYR A 1 165 ? -7.814 8.385 6.464 1.00 86.31 165 TYR A C 1
ATOM 1346 O O . TYR A 1 165 ? -7.716 8.007 7.634 1.00 86.31 165 TYR A O 1
ATOM 1354 N N . LEU A 1 166 ? -8.966 8.323 5.785 1.00 87.38 166 LEU A N 1
ATOM 1355 C CA . LEU A 1 166 ? -10.221 7.941 6.429 1.00 87.38 166 LEU A CA 1
ATOM 1356 C C . LEU A 1 166 ? -10.245 6.450 6.757 1.00 87.38 166 LEU A C 1
ATOM 1358 O O . LEU A 1 166 ? -10.645 6.103 7.865 1.00 87.38 166 LEU A O 1
ATOM 1362 N N . SER A 1 167 ? -9.777 5.577 5.854 1.00 88.81 167 SER A N 1
ATOM 1363 C CA . SER A 1 167 ? -9.791 4.132 6.127 1.00 88.81 167 SER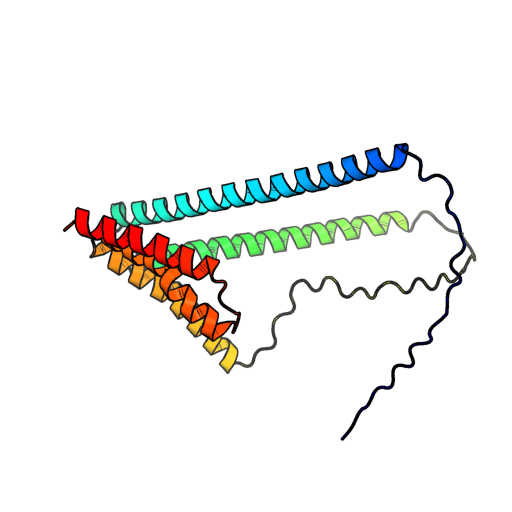 A CA 1
ATOM 1364 C C . SER A 1 167 ? -8.987 3.801 7.389 1.00 88.81 167 SER A C 1
ATOM 1366 O O . SER A 1 167 ? -9.577 3.253 8.316 1.00 88.81 167 SER A O 1
ATOM 1368 N N . PRO A 1 168 ? -7.710 4.203 7.536 1.00 85.50 168 PRO A N 1
ATOM 1369 C CA . PRO A 1 168 ? -6.946 3.889 8.742 1.00 85.50 168 PRO A CA 1
ATOM 1370 C C . PRO A 1 168 ? -7.442 4.640 9.982 1.00 85.50 168 PRO A C 1
ATOM 1372 O O . PRO A 1 168 ? -7.311 4.121 11.085 1.00 85.50 168 PRO A O 1
ATOM 1375 N N . ALA A 1 169 ? -8.049 5.829 9.838 1.00 86.31 169 ALA A N 1
ATOM 1376 C CA . ALA A 1 169 ? -8.711 6.519 10.953 1.00 86.31 169 ALA A CA 1
ATOM 1377 C C . ALA A 1 169 ? -9.870 5.704 11.524 1.00 86.31 169 ALA A C 1
ATOM 1379 O O . ALA A 1 169 ? -9.928 5.494 12.735 1.00 86.31 169 ALA A O 1
ATOM 1380 N N . LEU A 1 170 ? -10.758 5.225 10.653 1.00 88.56 170 LEU A N 1
ATOM 1381 C CA . LEU A 1 170 ? -11.903 4.404 11.036 1.00 88.56 170 LEU A CA 1
ATOM 1382 C C . LEU A 1 170 ? -11.448 3.059 11.602 1.00 88.56 170 LEU A C 1
ATOM 1384 O O . LEU A 1 170 ? -11.961 2.627 12.628 1.00 88.56 170 LEU A O 1
ATOM 1388 N N . THR A 1 171 ? -10.440 2.439 10.989 1.00 86.31 171 THR A N 1
ATOM 1389 C CA . THR A 1 171 ? -9.811 1.211 11.485 1.00 86.31 171 THR A CA 1
ATOM 1390 C C . THR A 1 171 ? -9.238 1.409 12.890 1.00 86.31 171 THR A C 1
ATOM 1392 O O . THR A 1 171 ? -9.562 0.645 13.792 1.00 86.31 171 THR A O 1
ATOM 1395 N N . ASN A 1 172 ? -8.451 2.463 13.124 1.00 85.19 172 ASN A N 1
ATOM 1396 C CA . ASN A 1 172 ? -7.882 2.751 14.444 1.00 85.19 172 ASN A CA 1
ATOM 1397 C C . ASN A 1 172 ? -8.965 3.071 15.480 1.00 85.19 172 ASN A C 1
ATOM 1399 O O . ASN A 1 172 ? -8.868 2.645 16.628 1.00 85.19 172 ASN A O 1
ATOM 1403 N N . TYR A 1 173 ? -10.011 3.792 15.081 1.00 86.94 173 TYR A N 1
ATOM 1404 C CA . TYR A 1 173 ? -11.165 4.040 15.940 1.00 86.94 173 TYR A CA 1
ATOM 1405 C C . TYR A 1 173 ? -11.870 2.733 16.331 1.00 86.94 173 TYR A C 1
ATOM 1407 O O . TYR A 1 173 ? -12.171 2.523 17.506 1.00 86.94 173 TYR A O 1
ATOM 1415 N N . ALA A 1 174 ? -12.074 1.833 15.365 1.00 86.88 174 ALA A N 1
ATOM 1416 C CA . ALA A 1 174 ? -12.667 0.521 15.581 1.00 86.88 174 ALA A CA 1
ATOM 1417 C C . ALA A 1 174 ? -11.811 -0.336 16.528 1.00 86.88 174 ALA A C 1
ATOM 1419 O O . ALA A 1 174 ? -12.349 -0.889 17.480 1.00 86.88 174 ALA A O 1
ATOM 1420 N N . VAL A 1 175 ? -10.485 -0.371 16.349 1.00 83.81 175 VAL A N 1
ATOM 1421 C CA . VAL A 1 175 ? -9.546 -1.107 17.225 1.00 83.81 175 VAL A CA 1
ATOM 1422 C C . VAL A 1 175 ? -9.600 -0.630 18.678 1.00 83.81 175 VAL A C 1
ATOM 1424 O O . VAL A 1 175 ? -9.440 -1.432 19.594 1.00 83.81 175 VAL A O 1
ATOM 1427 N N . LEU A 1 176 ? -9.813 0.667 18.912 1.00 84.06 176 LEU A N 1
ATOM 1428 C CA . LEU A 1 176 ? -9.895 1.221 20.268 1.00 84.06 176 LEU A CA 1
ATOM 1429 C C . LEU A 1 176 ? -11.240 0.940 20.955 1.00 84.06 176 LEU A C 1
ATOM 1431 O O . LEU A 1 176 ? -11.327 1.054 22.178 1.00 84.06 176 LEU A O 1
ATOM 1435 N N . ARG A 1 177 ? -12.288 0.615 20.189 1.00 86.50 177 ARG A N 1
ATOM 1436 C CA . ARG A 1 177 ? -13.655 0.407 20.694 1.00 86.50 177 ARG A CA 1
ATOM 1437 C C . ARG A 1 177 ? -14.096 -1.056 20.702 1.00 86.50 177 ARG A C 1
ATOM 1439 O O . ARG A 1 177 ? -14.930 -1.407 21.528 1.00 86.50 177 ARG A O 1
ATOM 1446 N N . LEU A 1 178 ? -13.577 -1.876 19.794 1.00 85.88 178 LEU A N 1
ATOM 1447 C CA . LEU A 1 178 ? -13.938 -3.282 19.627 1.00 85.88 178 LEU A CA 1
ATOM 1448 C C . LEU A 1 178 ? -12.893 -4.195 20.262 1.00 85.88 178 LEU A C 1
ATOM 1450 O O . LEU A 1 178 ? -11.706 -3.874 20.339 1.00 85.88 178 LEU A O 1
ATOM 1454 N N . GLU A 1 179 ? -13.332 -5.384 20.655 1.00 85.56 179 GLU A N 1
ATOM 1455 C CA . GLU A 1 179 ? -12.410 -6.449 21.018 1.00 85.56 179 GLU A CA 1
ATOM 1456 C C . GLU A 1 179 ? -11.589 -6.899 19.804 1.00 85.56 179 GLU A C 1
ATOM 1458 O O . GLU A 1 179 ? -12.044 -6.869 18.658 1.00 85.56 179 GLU A O 1
ATOM 1463 N N . LEU A 1 180 ? -10.350 -7.329 20.060 1.00 79.50 180 LEU A N 1
ATOM 1464 C CA . LEU A 1 180 ? -9.378 -7.636 19.007 1.00 79.50 180 LEU A CA 1
ATOM 1465 C C . LEU A 1 180 ? -9.889 -8.730 18.053 1.00 79.50 180 LEU A C 1
ATOM 1467 O O . LEU A 1 180 ? -9.590 -8.696 16.861 1.00 79.50 180 LEU A O 1
ATOM 1471 N N . PHE A 1 181 ? -10.690 -9.670 18.567 1.00 82.12 181 PHE A N 1
ATOM 1472 C CA . PHE A 1 181 ? -11.263 -10.748 17.767 1.00 82.12 181 PHE A CA 1
ATOM 1473 C C . PHE A 1 181 ? -12.313 -10.228 16.769 1.00 82.12 181 PHE A C 1
ATOM 1475 O O . PHE A 1 181 ? -12.262 -10.602 15.601 1.00 82.12 181 PHE A O 1
ATOM 1482 N N . LEU A 1 182 ? -13.203 -9.317 17.189 1.00 83.19 182 LEU A N 1
ATOM 1483 C CA . LEU A 1 182 ? -14.214 -8.697 16.318 1.00 83.19 182 LEU A CA 1
ATOM 1484 C C . LEU A 1 182 ? -13.562 -7.855 15.225 1.00 83.19 182 LEU A C 1
ATOM 1486 O O . LEU A 1 182 ? -14.025 -7.806 14.089 1.00 83.19 182 LEU A O 1
ATOM 1490 N N . TYR A 1 183 ? -12.463 -7.188 15.563 1.00 84.88 183 TYR A N 1
ATOM 1491 C CA . TYR A 1 183 ? -11.683 -6.450 14.583 1.00 84.88 183 TYR A CA 1
ATOM 1492 C C . TYR A 1 183 ? -11.075 -7.381 13.519 1.00 84.88 183 TYR A C 1
ATOM 1494 O O . TYR A 1 183 ? -11.191 -7.115 12.320 1.00 84.88 183 TYR A O 1
ATOM 1502 N N . GLN A 1 184 ? -10.487 -8.504 13.942 1.00 82.31 184 GLN A N 1
ATOM 1503 C CA . GLN A 1 184 ? -9.904 -9.490 13.031 1.00 82.31 184 GLN A CA 1
ATOM 1504 C C . GLN A 1 184 ? -10.962 -10.135 12.124 1.00 82.31 184 GLN A C 1
ATOM 1506 O O . GLN A 1 184 ? -10.702 -10.367 10.935 1.00 82.31 184 GLN A O 1
ATOM 1511 N N . THR A 1 185 ? -12.166 -10.396 12.645 1.00 84.81 185 THR A N 1
ATOM 1512 C CA . THR A 1 185 ? -13.264 -10.904 11.819 1.00 84.81 185 THR A CA 1
ATOM 1513 C C . THR A 1 185 ? -13.717 -9.861 10.804 1.00 84.81 185 THR A C 1
ATOM 1515 O O . THR A 1 185 ? -13.873 -10.211 9.636 1.00 84.81 185 THR A O 1
ATOM 1518 N N . LEU A 1 186 ? -13.818 -8.582 11.188 1.00 84.75 186 LEU A N 1
ATOM 1519 C CA . LEU A 1 186 ? -14.155 -7.481 10.275 1.00 84.75 186 LEU A CA 1
ATOM 1520 C C . LEU A 1 186 ? -13.170 -7.369 9.101 1.00 84.75 186 LEU A C 1
ATOM 1522 O O . LEU A 1 186 ? -13.595 -7.241 7.952 1.00 84.75 186 LEU A O 1
ATOM 1526 N N . ILE A 1 187 ? -11.862 -7.461 9.371 1.00 85.50 187 ILE A N 1
ATOM 1527 C CA . ILE A 1 187 ? -10.828 -7.457 8.321 1.00 85.50 187 ILE A CA 1
ATOM 1528 C C . ILE A 1 187 ? -11.013 -8.643 7.373 1.00 85.50 187 ILE A C 1
ATOM 1530 O O . ILE A 1 187 ? -10.889 -8.501 6.155 1.00 85.50 187 ILE A O 1
ATOM 1534 N N . SER A 1 188 ? -11.354 -9.808 7.922 1.00 83.50 188 SER A N 1
ATOM 1535 C CA . SER A 1 188 ? -11.555 -11.037 7.152 1.00 83.50 188 SER A CA 1
ATOM 1536 C C . SER A 1 188 ? -12.786 -10.981 6.236 1.00 83.50 188 SER A C 1
ATOM 1538 O O . SER A 1 188 ? -12.892 -11.791 5.317 1.00 83.50 188 SER A O 1
ATOM 1540 N N . VAL A 1 189 ? -13.686 -10.002 6.410 1.00 86.38 189 VAL A N 1
ATOM 1541 C CA . VAL A 1 189 ? -14.790 -9.732 5.468 1.00 86.38 189 VAL A CA 1
ATOM 1542 C C . VAL A 1 189 ? -14.307 -8.973 4.220 1.00 86.38 189 VAL A C 1
ATOM 1544 O O . VAL A 1 189 ? -14.997 -8.953 3.204 1.00 86.38 189 VAL A O 1
ATOM 1547 N N . GLY A 1 190 ? -13.105 -8.389 4.225 1.00 86.62 190 GLY A N 1
ATOM 1548 C CA . GLY A 1 190 ? -12.546 -7.656 3.078 1.00 86.62 190 GLY A CA 1
ATOM 1549 C C . GLY A 1 190 ? -12.633 -8.412 1.738 1.00 86.62 190 GLY A C 1
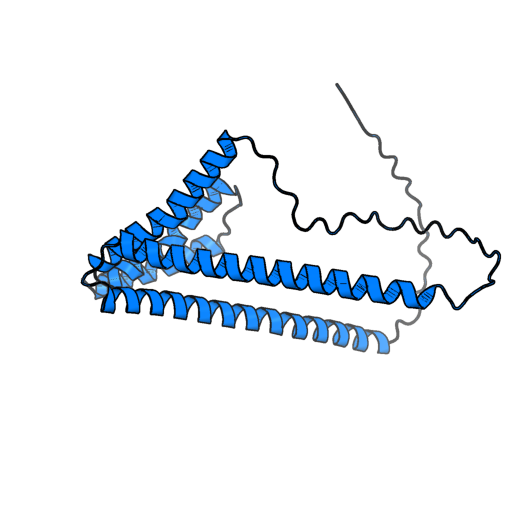ATOM 1550 O O . GLY A 1 190 ? -13.183 -7.870 0.776 1.00 86.62 190 GLY A O 1
ATOM 1551 N N . PRO A 1 191 ? -12.184 -9.681 1.657 1.00 83.06 191 PRO A N 1
ATOM 1552 C CA . PRO A 1 191 ? -12.327 -10.508 0.457 1.00 83.06 191 PRO A CA 1
ATOM 1553 C C . PRO A 1 191 ? -13.778 -10.739 0.009 1.00 83.06 191 PRO A C 1
ATOM 1555 O O . PRO A 1 191 ? -14.031 -10.867 -1.189 1.00 83.06 191 PRO A O 1
ATOM 1558 N N . LEU A 1 192 ? -14.736 -10.763 0.942 1.00 86.00 192 LEU A N 1
ATOM 1559 C CA . LEU A 1 192 ? -16.158 -10.933 0.630 1.00 86.00 192 LEU A CA 1
ATOM 1560 C C . LEU A 1 192 ? -16.689 -9.732 -0.160 1.00 86.00 192 LEU A C 1
ATOM 1562 O O . LEU A 1 192 ? -17.404 -9.912 -1.142 1.00 86.00 192 LEU A O 1
ATOM 1566 N N . TYR A 1 193 ? -16.290 -8.516 0.225 1.00 88.88 193 TYR A N 1
ATOM 1567 C CA . TYR A 1 193 ? -16.646 -7.289 -0.495 1.00 88.88 193 TYR A CA 1
ATOM 1568 C C . TYR A 1 193 ? -15.841 -7.099 -1.784 1.00 88.88 193 TYR A C 1
ATOM 1570 O O . TYR A 1 193 ? -16.325 -6.474 -2.730 1.00 88.88 193 TYR A O 1
ATOM 1578 N N . ALA A 1 194 ? -14.633 -7.660 -1.858 1.00 87.12 194 ALA A N 1
ATOM 1579 C CA . ALA A 1 194 ? -13.803 -7.582 -3.054 1.00 87.12 194 ALA A CA 1
ATOM 1580 C C . ALA A 1 194 ? -14.423 -8.321 -4.254 1.00 87.12 194 ALA A C 1
ATOM 1582 O O . ALA A 1 194 ? -14.253 -7.872 -5.385 1.00 87.12 194 ALA A O 1
ATOM 1583 N N . LEU A 1 195 ? -15.174 -9.408 -4.034 1.00 88.75 195 LEU A N 1
ATOM 1584 C CA . LEU A 1 195 ? -15.832 -10.160 -5.110 1.00 88.75 195 LEU A CA 1
ATOM 1585 C C . LEU A 1 195 ? -16.857 -9.340 -5.914 1.00 88.75 195 LEU A C 1
ATOM 1587 O O . LEU A 1 195 ? -16.686 -9.226 -7.132 1.00 88.75 195 LEU A O 1
ATOM 1591 N N . PRO A 1 196 ? -17.915 -8.766 -5.302 1.00 89.25 196 PRO A N 1
ATOM 1592 C CA . PRO A 1 196 ? -18.878 -7.963 -6.044 1.00 89.25 196 PRO A CA 1
ATOM 1593 C C . PRO A 1 196 ? -18.218 -6.710 -6.620 1.00 89.25 196 PRO A C 1
ATOM 1595 O O . PRO A 1 196 ? -18.533 -6.325 -7.742 1.00 89.25 196 PRO A O 1
ATOM 1598 N N . LEU A 1 197 ? -17.258 -6.111 -5.908 1.00 89.44 197 LEU A N 1
ATOM 1599 C CA . LEU A 1 197 ? -16.539 -4.941 -6.402 1.00 89.44 197 LEU A CA 1
ATOM 1600 C C . LEU A 1 197 ? -15.716 -5.265 -7.656 1.00 89.44 197 LEU A C 1
ATOM 1602 O O . LEU A 1 197 ? -15.778 -4.521 -8.631 1.00 89.44 197 LEU A O 1
ATOM 1606 N N . SER A 1 198 ? -14.995 -6.388 -7.667 1.00 87.50 198 SER A N 1
ATOM 1607 C CA . SER A 1 198 ? -14.231 -6.849 -8.832 1.00 87.50 198 SER A CA 1
ATOM 1608 C C . SER A 1 198 ? -15.146 -7.184 -10.008 1.00 87.50 198 SER A C 1
ATOM 1610 O O . SER A 1 198 ? -14.841 -6.820 -11.144 1.00 87.50 198 SER A O 1
ATOM 1612 N N . TRP A 1 199 ? -16.299 -7.800 -9.743 1.00 92.81 199 TRP A N 1
ATOM 1613 C CA . TRP A 1 199 ? -17.299 -8.060 -10.775 1.00 92.81 199 TRP A CA 1
ATOM 1614 C C . TRP A 1 199 ? -17.837 -6.763 -11.397 1.00 92.81 199 TRP A C 1
ATOM 1616 O O . TRP A 1 199 ? -17.914 -6.654 -12.621 1.00 92.81 199 TRP A O 1
ATOM 1626 N N . ILE A 1 200 ? -18.141 -5.752 -10.576 1.00 95.81 200 ILE A N 1
ATOM 1627 C CA . ILE A 1 200 ? -18.636 -4.448 -11.043 1.00 95.81 200 ILE A CA 1
ATOM 1628 C C . ILE A 1 200 ? -17.551 -3.685 -11.815 1.00 95.81 200 ILE A C 1
ATOM 1630 O O . ILE A 1 200 ? -17.831 -3.114 -12.870 1.00 95.81 200 ILE A O 1
ATOM 1634 N N . MET A 1 201 ? -16.327 -3.650 -11.288 1.00 94.19 201 MET A N 1
ATOM 1635 C CA . MET A 1 201 ? -15.272 -2.751 -11.757 1.00 94.19 201 MET A CA 1
ATOM 1636 C C . MET A 1 201 ? -14.490 -3.322 -12.943 1.00 94.19 201 MET A C 1
ATOM 1638 O O . MET A 1 201 ? -14.195 -2.588 -13.885 1.00 94.19 201 MET A O 1
ATOM 1642 N N . THR A 1 202 ? -14.188 -4.620 -12.925 1.00 91.31 202 THR A N 1
ATOM 1643 C CA . THR A 1 202 ? -13.375 -5.270 -13.964 1.00 91.31 202 THR A CA 1
ATOM 1644 C C . THR A 1 202 ? -14.237 -5.972 -15.018 1.00 91.31 202 THR A C 1
ATOM 1646 O O . THR A 1 202 ? -13.761 -6.235 -16.116 1.00 91.31 202 THR A O 1
ATOM 1649 N N . ARG A 1 203 ? -15.522 -6.245 -14.730 1.00 91.81 203 ARG A N 1
ATOM 1650 C CA . ARG A 1 203 ? -16.428 -7.066 -15.569 1.00 91.81 203 ARG A CA 1
ATOM 1651 C C . ARG A 1 203 ? -15.877 -8.456 -15.920 1.00 91.81 203 ARG A C 1
ATOM 1653 O O . ARG A 1 203 ? -16.364 -9.102 -16.849 1.00 91.81 203 ARG A O 1
ATOM 1660 N N . ASP A 1 204 ? -14.908 -8.942 -15.151 1.00 88.50 204 ASP A N 1
ATOM 1661 C CA . ASP A 1 204 ? -14.343 -10.271 -15.335 1.00 88.50 204 ASP A CA 1
ATOM 1662 C C . ASP A 1 204 ? -15.321 -11.351 -14.860 1.00 88.50 204 ASP A C 1
ATOM 1664 O O . ASP A 1 204 ? -16.066 -11.192 -13.885 1.00 88.50 204 ASP A O 1
ATOM 1668 N N . LYS A 1 205 ? -15.327 -12.489 -15.562 1.00 91.75 205 LYS A N 1
ATOM 1669 C CA . LYS A 1 205 ? -16.161 -13.636 -15.191 1.00 91.75 205 LYS A CA 1
ATOM 1670 C C . LYS A 1 205 ? -15.607 -14.263 -13.913 1.00 91.75 205 LYS A C 1
ATOM 1672 O O . LYS A 1 205 ? -14.508 -14.816 -13.907 1.00 91.75 205 LYS A O 1
ATOM 1677 N N . LEU A 1 206 ? -16.397 -14.222 -12.840 1.00 89.00 206 LEU A N 1
ATOM 1678 C CA . LEU A 1 206 ? -16.059 -14.867 -11.575 1.00 89.00 206 LEU A CA 1
ATOM 1679 C C . LEU A 1 206 ? -15.859 -16.372 -11.789 1.00 89.00 206 LEU A C 1
ATOM 1681 O O . LEU A 1 206 ? -16.761 -17.098 -12.212 1.00 89.00 206 LEU A O 1
ATOM 1685 N N . THR A 1 207 ? -14.656 -16.854 -11.486 1.00 93.12 207 THR A N 1
ATOM 1686 C CA . THR A 1 207 ? -14.351 -18.282 -11.579 1.00 93.12 207 THR A CA 1
ATOM 1687 C C . THR A 1 207 ? -15.043 -19.008 -10.428 1.00 93.12 207 THR A C 1
ATOM 1689 O O . THR A 1 207 ? -14.911 -18.599 -9.275 1.00 93.12 207 THR A O 1
ATOM 1692 N N . LYS A 1 208 ? -15.723 -20.132 -10.704 1.00 93.88 208 LYS A N 1
ATOM 1693 C CA . LYS A 1 208 ? -16.420 -20.945 -9.680 1.00 93.88 208 LYS A CA 1
ATOM 1694 C C . LYS A 1 208 ? -15.527 -21.296 -8.478 1.00 93.88 208 LYS A C 1
ATOM 1696 O O . LYS A 1 208 ? -15.998 -21.337 -7.349 1.00 93.88 208 LYS A O 1
ATOM 1701 N N . ARG A 1 209 ? -14.222 -21.480 -8.719 1.00 92.62 209 ARG A N 1
ATOM 1702 C CA . A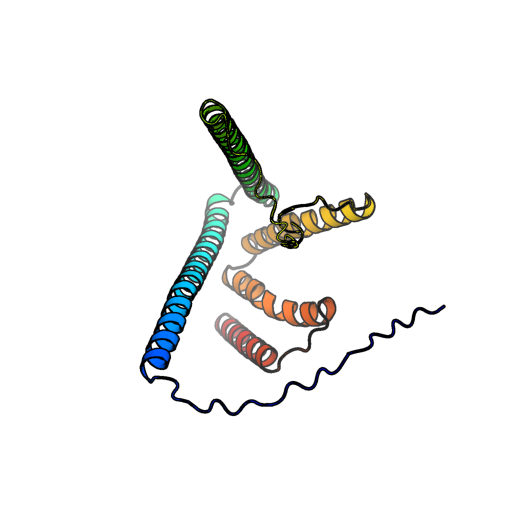RG A 1 209 ? -13.200 -21.720 -7.685 1.00 92.62 209 ARG A CA 1
ATOM 1703 C C . ARG A 1 209 ? -13.082 -20.569 -6.680 1.00 92.62 209 ARG A C 1
ATOM 1705 O O . ARG A 1 209 ? -12.944 -20.830 -5.494 1.00 92.62 209 ARG A O 1
ATOM 1712 N N . SER A 1 210 ? -13.173 -19.319 -7.139 1.00 87.94 210 SER A N 1
ATOM 1713 C CA . SER A 1 210 ? -13.112 -18.143 -6.263 1.00 87.94 210 SER A CA 1
ATOM 1714 C C . SER A 1 210 ? -14.342 -18.060 -5.367 1.00 87.94 210 SER A C 1
ATOM 1716 O O . SER A 1 210 ? -14.208 -17.786 -4.183 1.00 87.94 210 SER A O 1
ATOM 1718 N N . ILE A 1 211 ? -15.526 -18.351 -5.919 1.00 90.69 211 ILE A N 1
ATOM 1719 C CA . ILE A 1 211 ? -16.778 -18.369 -5.152 1.00 90.69 211 ILE A CA 1
ATOM 1720 C C . ILE A 1 211 ? -16.696 -19.434 -4.055 1.00 90.69 211 ILE A C 1
ATOM 1722 O O . ILE A 1 211 ? -16.976 -19.140 -2.897 1.00 90.69 211 ILE A O 1
ATOM 1726 N N . LEU A 1 212 ? -16.248 -20.647 -4.400 1.00 94.06 212 LEU A N 1
ATOM 1727 C CA . LEU A 1 212 ? -16.079 -21.726 -3.427 1.00 94.06 212 LEU A CA 1
ATOM 1728 C C . LEU A 1 212 ? -15.079 -21.347 -2.325 1.00 94.06 212 LEU A C 1
ATOM 1730 O O . LEU A 1 212 ? -15.370 -21.547 -1.150 1.00 94.06 212 LEU A O 1
ATOM 1734 N N . GLY A 1 213 ? -13.937 -20.758 -2.695 1.00 90.62 213 GLY A N 1
ATOM 1735 C CA . GLY A 1 213 ? -12.941 -20.281 -1.734 1.00 90.62 213 GLY A CA 1
ATOM 1736 C C . GLY A 1 213 ? -13.524 -19.265 -0.753 1.00 90.62 213 GLY A C 1
ATOM 1737 O O . GLY A 1 213 ? -13.351 -19.411 0.451 1.00 90.62 213 GLY A O 1
ATOM 1738 N N . THR A 1 214 ? -14.293 -18.293 -1.245 1.00 87.94 214 THR A N 1
ATOM 1739 C CA . THR A 1 214 ? -14.937 -17.289 -0.390 1.00 87.94 214 THR A CA 1
ATOM 1740 C C . THR A 1 214 ? -15.992 -17.888 0.533 1.00 87.94 214 THR A C 1
ATOM 1742 O O . THR A 1 214 ? -16.041 -17.506 1.700 1.00 87.94 214 THR A O 1
ATOM 1745 N N . VAL A 1 215 ? -16.796 -18.847 0.059 1.00 91.44 215 VAL A N 1
ATOM 1746 C CA . VAL A 1 215 ? -17.773 -19.549 0.909 1.00 91.44 215 VAL A CA 1
ATOM 1747 C C . VAL A 1 215 ? -17.059 -20.306 2.028 1.00 91.44 215 VAL A C 1
ATOM 1749 O O . VAL A 1 215 ? -17.421 -20.139 3.186 1.00 91.44 215 VAL A O 1
ATOM 1752 N N . ILE A 1 216 ? -16.004 -21.064 1.707 1.00 92.56 216 ILE A N 1
ATOM 1753 C CA . ILE A 1 216 ? -15.220 -21.814 2.702 1.00 92.56 216 ILE A CA 1
ATOM 1754 C C . ILE A 1 216 ? -14.596 -20.866 3.736 1.00 92.56 216 ILE A C 1
ATOM 1756 O O . ILE A 1 216 ? -14.703 -21.111 4.938 1.00 92.56 216 ILE A O 1
ATOM 1760 N N . SER A 1 217 ? -13.984 -19.762 3.295 1.00 85.94 217 SER 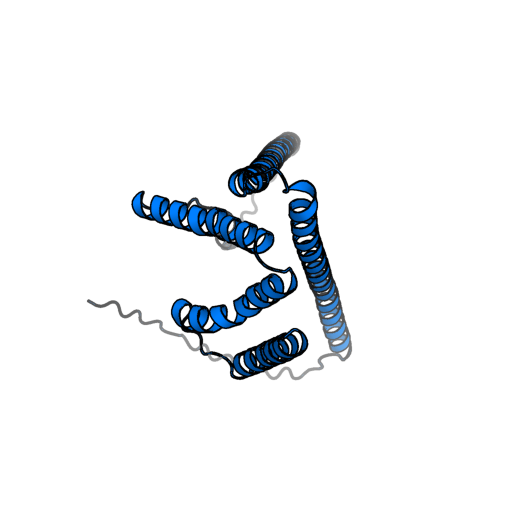A N 1
ATOM 1761 C CA . SER A 1 217 ? -13.410 -18.759 4.201 1.00 85.94 217 SER A CA 1
ATOM 1762 C C . SER A 1 217 ? -14.466 -18.123 5.109 1.00 85.94 217 SER A C 1
ATOM 1764 O O . SER A 1 217 ? -14.208 -17.919 6.294 1.00 85.94 217 SER A O 1
ATOM 1766 N N . PHE A 1 218 ? -15.661 -17.844 4.585 1.00 87.19 218 PHE A N 1
ATOM 1767 C CA . PHE A 1 218 ? -16.756 -17.270 5.366 1.00 87.19 218 PHE A CA 1
ATOM 1768 C C . PHE A 1 218 ? -17.331 -18.265 6.380 1.00 87.19 218 PHE A C 1
ATOM 1770 O O . PHE A 1 218 ? -17.598 -17.894 7.520 1.00 87.19 218 PHE A O 1
ATOM 1777 N N . SER A 1 219 ? -17.462 -19.542 6.013 1.00 90.81 219 SER A N 1
ATOM 1778 C CA . SER A 1 219 ? -17.915 -20.591 6.933 1.00 90.81 219 SER A CA 1
ATOM 1779 C C . SER A 1 219 ? -17.009 -20.719 8.160 1.00 90.81 219 SER A C 1
ATOM 1781 O O . SER A 1 219 ? -17.517 -20.836 9.274 1.00 90.81 219 SER A O 1
ATOM 1783 N N . GLY A 1 220 ? -15.685 -20.631 7.986 1.00 87.50 220 GLY A N 1
ATOM 1784 C CA . GLY A 1 220 ? -14.745 -20.628 9.114 1.00 87.50 220 GLY A CA 1
ATOM 1785 C C . GLY A 1 220 ? -14.943 -19.436 10.059 1.00 87.50 220 GLY A C 1
ATOM 1786 O O . GLY A 1 220 ? -14.847 -19.586 11.274 1.00 87.50 220 GLY A O 1
ATOM 1787 N N . LEU A 1 221 ? -15.289 -18.266 9.511 1.00 83.31 221 LEU A N 1
ATOM 1788 C CA . LEU A 1 221 ? -15.578 -17.060 10.289 1.00 83.31 221 LEU A CA 1
ATOM 1789 C C . LEU A 1 221 ? -16.852 -17.206 11.133 1.00 83.31 221 LEU A C 1
ATOM 1791 O O . LEU A 1 221 ? -16.868 -16.819 12.298 1.00 83.31 221 LEU A O 1
ATOM 1795 N N . VAL A 1 222 ? -17.908 -17.776 10.545 1.00 88.88 222 VAL A N 1
ATOM 1796 C CA . VAL A 1 222 ? -19.179 -18.032 11.237 1.00 88.88 222 VAL A CA 1
ATOM 1797 C C . VAL A 1 222 ? -18.966 -19.002 12.397 1.00 88.88 222 VAL A C 1
ATOM 1799 O O . VAL A 1 222 ? -19.450 -18.747 13.494 1.00 88.88 222 VAL A O 1
ATOM 1802 N N . LEU A 1 223 ? -18.190 -20.068 12.181 1.00 91.75 223 LEU A N 1
ATOM 1803 C CA . LEU A 1 223 ? -17.880 -21.050 13.220 1.00 91.75 223 LEU A CA 1
ATOM 1804 C C . LEU A 1 223 ? -17.102 -20.418 14.385 1.00 91.75 223 LEU A C 1
ATOM 1806 O O . LEU A 1 223 ? -17.480 -20.605 15.537 1.00 91.75 223 LEU A O 1
ATOM 1810 N N . LEU A 1 224 ? -16.091 -19.591 14.092 1.00 82.56 224 LEU A N 1
ATOM 1811 C CA . LEU A 1 224 ? -15.360 -18.828 15.114 1.00 82.56 224 LEU A CA 1
ATOM 1812 C C . LEU A 1 224 ? -16.251 -17.841 15.882 1.00 82.56 224 LEU A C 1
ATOM 1814 O O . LEU A 1 224 ? -16.018 -17.593 17.060 1.00 82.56 224 LEU A O 1
ATOM 1818 N N . SER A 1 225 ? -17.262 -17.265 15.227 1.00 82.19 225 SER A N 1
ATOM 1819 C CA . SER A 1 225 ? -18.185 -16.333 15.878 1.00 82.19 225 SER A CA 1
ATOM 1820 C C . SER A 1 225 ? -19.135 -17.019 16.859 1.00 82.19 225 SER A C 1
ATOM 1822 O O . SER A 1 225 ? -19.554 -16.366 17.809 1.00 82.19 225 SER A O 1
ATOM 1824 N N . PHE A 1 226 ? -19.493 -18.287 16.631 1.00 89.12 226 PHE A N 1
ATOM 1825 C CA . PHE A 1 226 ? -20.352 -19.050 17.543 1.00 89.12 226 PHE A CA 1
ATOM 1826 C C . PHE A 1 226 ? -19.611 -19.518 18.794 1.00 89.12 226 PHE A C 1
ATOM 1828 O O . PHE A 1 226 ? -20.207 -19.535 19.860 1.00 89.12 226 PHE A O 1
ATOM 1835 N N . GLU A 1 227 ? -18.325 -19.853 18.681 1.00 89.06 227 GLU A N 1
ATOM 1836 C CA . GLU A 1 227 ? -17.504 -20.271 19.829 1.00 89.06 227 GLU A CA 1
ATOM 1837 C C . GLU A 1 227 ? -17.301 -19.134 20.851 1.00 89.06 227 GLU A C 1
ATOM 1839 O O . GLU A 1 227 ? -17.162 -19.374 22.045 1.00 89.06 227 GLU A O 1
ATOM 1844 N N . ASN A 1 228 ? -17.280 -17.884 20.376 1.00 76.31 228 ASN A N 1
ATOM 1845 C CA . ASN A 1 228 ? -17.050 -16.696 21.201 1.00 76.31 228 ASN A CA 1
ATOM 1846 C C . ASN A 1 228 ? -18.334 -16.045 21.754 1.00 76.31 228 ASN A C 1
ATOM 1848 O O . ASN A 1 228 ? -18.226 -15.011 22.418 1.00 76.31 228 ASN A O 1
ATOM 1852 N N . SER A 1 229 ? -19.522 -16.576 21.442 1.00 75.06 229 SER A N 1
ATOM 1853 C CA . SER A 1 229 ? -20.815 -16.033 21.890 1.00 75.06 229 SER A CA 1
ATOM 1854 C C . SER A 1 229 ? -21.408 -16.836 23.036 1.00 75.06 229 SER A C 1
ATOM 1856 O O . SER A 1 229 ? -22.162 -16.192 23.801 1.00 75.06 229 SER A O 1
#

Foldseek 3Di:
DDDDDDDDDPPPPDDPDPPPDDPDPVVVVVVVVVVVVVVVVVVVVVVVVVVVVVVVVVVVVVLLVCCVVVVPPPQLQVSLCVVVVVVVVVVVVVVVVVVVVVVVVVVVVVVVVVVPPPPDDDDDDDPPDPPPVVPPPPPDPVDDPDPDDPVVVVVVVVVCCCVSPVVSSVLSVCSVVDDPLVSVLVVLCVLVVVVVVCCVPVVDDDDPVSVVVNVVSVVVSVVVVVVVD

Radius of gyration: 29.91 Å; chains: 1; bounding box: 65×57×76 Å

InterPro domains:
  IPR000620 EamA domain [PF00892] (144-225)
  IPR037185 Multidrug transporter EmrE superfamily [SSF103481] (144-227)

Sequence (229 aa):
ADKICNDNVDLHSSKPTNQEERLSDTDISNISFITFYRYRCTISKFAVGYIYAVINVLFDSYGALIVKQFGKGFTSFQINLVRFGSSFILLLCIFLARRILSLFQASVETSRDQNQEEGNTFQPWCRTSWNRTTPSKRQDEWYTWPLLSKKKWLLMCAGVLLVTYLSPALTNYAVLRLELFLYQTLISVGPLYALPLSWIMTRDKLTKRSILGTVISFSGLVLLSFENS

Organism: NCBI:txid215587